Protein AF-A0A820YFB9-F1 (afdb_monomer)

pLDDT: mean 86.35, std 11.54, range [47.72, 98.62]

Secondary structure (DSSP, 8-state):
--GGGT----S---TTSSGGGSTT-EEEEEEEEETTTEEEEEEEEETT-HHHHTTT---EEEEEEEE--PPPSSTT-----HHHHHHHHHT-B-TTSPPP-BSSGGGTT-EETTEE--EEEEEEEETTTTEEEEEEEEEE---GGG--BTTB-HHHHHHHHHT--S------EEEEEEEEEE-S---HHHHHHHHHHHHHHHHHTT----TEEEEEEEEEESS----TT-S--------GGGHHHHHHHH-

Sequence (251 aa):
MRRDLGIPFTDVTDKSNSITDVEGVEVGFSTIIECDSIRTSVTAIFPRGLKNVFRRMPCFANWFSLNGDGAMTGVHYLIVCIEHVFEALNNAKGSDSLIQEGNVGNETGMISFGFKAGTGTSSRKIEGLNYTIAVLVQSNFGCKKQLIIAGIPVGEELLKIEKTNASIPDEDVGSIIVIVATDAPLLPHQLKHLATRVSLGIGKVCSIGANLSGDIFLAFSTANVSNPSSATGAIEFLLNNQMSRLFEATI

Radius of gyration: 18.79 Å; Cα contacts (8 Å, |Δi|>4): 583; chains: 1; bounding box: 55×35×49 Å

Foldseek 3Di:
DCCVVVFDDPADFPDQQFLLSADQKWKFWQWDDDDPPDTAIDIDIDLRALVCVVVVWDWQKEKDWPAAQADDPQPVPPPDDVVRVVRRNVRIDHPVDHDDAFSTHGQVPADEQNHRHAWDKGKGQQPPPRKMKIKIKGDRWYHLQLFDGSNRRVSVVVCVVVVDPDPRPPDTHGEMEMEIEMQAQAHNVLNHVLNVLLVVVVVNRPDPCDNNYGYMYMYTHPNDTDNPPDPDDDGDHDDPVCSVSVSVRSD

Nearest PDB structures (foldseek):
  2drh-assembly1_D  TM=8.600E-01  e=5.224E-22  Pyrococcus horikoshii OT3
  2drh-assembly1_C  TM=8.611E-01  e=1.172E-21  Pyrococcus horikoshii OT3
  3nfb-assembly1_B  TM=8.606E-01  e=5.548E-21  Sphingosinicella xenopeptidilytica
  3n5i-assembly1_D  TM=8.383E-01  e=1.812E-21  Sphingosinicella xenopeptidilytica
  3n2w-assembly1_D  TM=8.062E-01  e=2.048E-20  Sphingosinicella xenopeptidilytica

Mean predicted aligned error: 6.35 Å

Solvent-accessible surface area (backbone atoms only — not comparable to full-atom values): 13367 Å² total; per-residue (Å²): 100,70,58,92,78,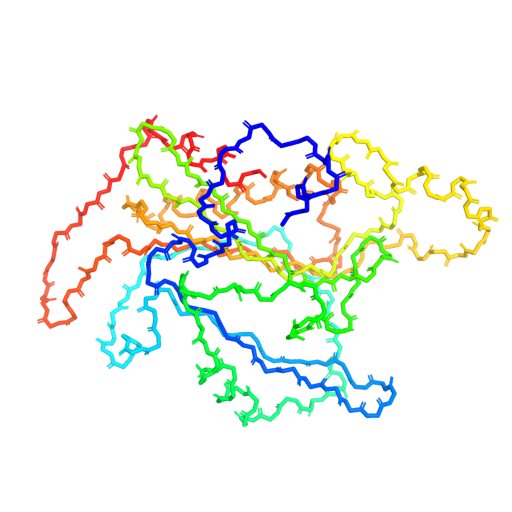68,54,87,70,98,69,55,54,44,94,74,34,23,39,28,59,23,76,52,17,20,46,12,48,19,65,45,77,44,89,95,82,46,42,36,50,32,73,35,77,27,70,61,24,74,84,37,58,86,66,61,56,64,60,43,51,27,59,34,70,83,27,82,56,37,52,74,85,62,81,91,59,90,76,86,51,70,65,39,50,53,43,4,60,72,54,42,44,32,65,93,49,87,79,82,60,33,69,47,19,60,12,56,66,27,41,28,31,80,36,89,23,16,33,42,34,32,29,23,46,40,84,96,71,83,32,36,37,16,29,38,31,45,38,22,32,43,26,35,65,45,28,29,55,92,81,38,56,51,21,48,58,50,51,67,72,65,70,61,86,64,85,66,71,86,65,40,49,18,26,35,43,37,42,38,39,21,46,46,31,53,50,44,73,58,24,30,54,49,19,53,33,42,58,57,28,44,41,60,36,46,46,82,69,38,78,35,16,23,31,41,22,35,14,37,21,54,46,55,75,62,64,83,90,50,97,71,82,90,80,67,64,68,59,76,91,58,45,63,61,57,42,58,57,57,70

Structure (mmCIF, N/CA/C/O backbone):
data_AF-A0A820YFB9-F1
#
_entry.id   AF-A0A820YFB9-F1
#
loop_
_atom_site.group_PDB
_atom_site.id
_atom_site.type_symbol
_atom_site.label_atom_id
_atom_site.label_alt_id
_atom_site.label_comp_id
_atom_site.label_asym_id
_atom_site.label_entity_id
_atom_site.label_seq_id
_atom_site.pdbx_PDB_ins_code
_atom_site.Cartn_x
_atom_site.Cartn_y
_atom_site.Cartn_z
_atom_site.occupancy
_atom_site.B_iso_or_equiv
_atom_site.auth_seq_id
_atom_site.auth_comp_id
_atom_site.auth_asym_id
_atom_site.auth_atom_id
_atom_site.pdbx_PDB_model_num
ATOM 1 N N . MET A 1 1 ? -8.666 -3.751 0.098 1.00 62.62 1 MET A N 1
ATOM 2 C CA . MET A 1 1 ? -9.967 -2.992 0.133 1.00 62.62 1 MET A CA 1
ATOM 3 C C . MET A 1 1 ? -11.148 -3.935 -0.143 1.00 62.62 1 MET A C 1
ATOM 5 O O . MET A 1 1 ? -11.098 -4.657 -1.130 1.00 62.62 1 MET A O 1
ATOM 9 N N . ARG A 1 2 ? -12.226 -3.916 0.664 1.00 74.81 2 ARG A N 1
ATOM 10 C CA . ARG A 1 2 ? -13.356 -4.878 0.589 1.00 74.81 2 ARG A CA 1
ATOM 11 C C . ARG A 1 2 ? -14.503 -4.430 -0.334 1.00 74.81 2 ARG A C 1
ATOM 13 O O . ARG A 1 2 ? -15.516 -3.903 0.121 1.00 74.81 2 ARG A O 1
ATOM 20 N N . ARG A 1 3 ? -14.336 -4.627 -1.647 1.00 80.38 3 ARG A N 1
ATOM 21 C CA . ARG A 1 3 ? -15.383 -4.366 -2.665 1.00 80.38 3 ARG A CA 1
ATOM 22 C C . ARG A 1 3 ? -16.529 -5.383 -2.625 1.00 80.38 3 ARG A C 1
ATOM 24 O O . ARG A 1 3 ? -17.652 -5.062 -2.994 1.00 80.38 3 ARG A O 1
ATOM 31 N N . ASP A 1 4 ? -16.250 -6.585 -2.132 1.00 83.69 4 ASP A N 1
ATOM 32 C CA . ASP A 1 4 ? -17.205 -7.679 -1.920 1.00 83.69 4 ASP A CA 1
ATOM 33 C C . ASP A 1 4 ? -18.349 -7.315 -0.960 1.00 83.69 4 ASP A C 1
ATOM 35 O O . ASP A 1 4 ? -19.422 -7.906 -1.030 1.00 83.69 4 ASP A O 1
ATOM 39 N N . LEU A 1 5 ? -18.145 -6.311 -0.104 1.00 85.06 5 LEU A N 1
ATOM 40 C CA . LEU A 1 5 ? -19.149 -5.805 0.836 1.00 85.06 5 LEU A CA 1
ATOM 41 C C . LEU A 1 5 ? -20.036 -4.689 0.250 1.00 85.06 5 LEU A C 1
ATOM 43 O O . LEU A 1 5 ? -20.822 -4.091 0.979 1.00 85.06 5 LEU A O 1
ATOM 47 N N . GLY A 1 6 ? -19.908 -4.378 -1.045 1.00 84.06 6 GLY A N 1
ATOM 48 C CA . GLY A 1 6 ? -20.721 -3.356 -1.716 1.00 84.06 6 GLY A CA 1
ATOM 49 C C . GLY A 1 6 ? -20.311 -1.909 -1.418 1.00 84.06 6 GLY A C 1
ATOM 50 O O . GLY A 1 6 ? -21.069 -0.989 -1.718 1.00 84.06 6 GLY A O 1
ATOM 51 N N . ILE A 1 7 ? -19.123 -1.688 -0.843 1.00 85.25 7 ILE A N 1
ATOM 52 C CA . ILE A 1 7 ? -18.583 -0.339 -0.617 1.00 85.25 7 ILE A CA 1
ATOM 53 C C . ILE A 1 7 ? -18.299 0.316 -1.983 1.00 85.25 7 ILE A C 1
ATOM 55 O O . ILE A 1 7 ? -17.600 -0.288 -2.806 1.00 85.25 7 ILE A O 1
ATOM 59 N N . PRO A 1 8 ? -18.816 1.530 -2.252 1.00 83.44 8 PRO A N 1
ATOM 60 C CA . PRO A 1 8 ? -18.720 2.148 -3.568 1.00 83.44 8 PRO A CA 1
ATOM 61 C C . PRO A 1 8 ? -17.305 2.673 -3.833 1.00 83.44 8 PRO A C 1
ATOM 63 O O . PRO A 1 8 ? -16.848 3.631 -3.215 1.00 83.44 8 PRO A O 1
ATOM 66 N N . PHE A 1 9 ? -16.637 2.058 -4.804 1.00 82.69 9 PHE A N 1
ATOM 67 C CA . PHE A 1 9 ? -15.341 2.476 -5.329 1.00 82.69 9 PHE A CA 1
ATOM 68 C C . PHE A 1 9 ? -15.460 2.602 -6.854 1.00 82.69 9 PHE A C 1
ATOM 70 O O . PHE A 1 9 ? -15.783 1.624 -7.529 1.00 82.69 9 PHE A O 1
ATOM 77 N N . THR A 1 10 ? -15.242 3.800 -7.397 1.00 70.12 10 THR A N 1
ATOM 78 C CA . THR A 1 10 ? -15.514 4.148 -8.810 1.00 70.12 10 THR A CA 1
ATOM 79 C C . THR A 1 10 ? -14.350 3.882 -9.763 1.00 70.12 10 THR A C 1
ATOM 81 O O . THR A 1 10 ? -14.432 4.154 -10.953 1.00 70.12 10 THR A O 1
ATOM 84 N N . ASP A 1 11 ? -13.255 3.374 -9.230 1.00 81.75 11 ASP A N 1
ATOM 85 C CA . ASP A 1 11 ? -11.959 3.220 -9.864 1.00 81.75 11 ASP A CA 1
ATOM 86 C C . ASP A 1 11 ? -11.672 1.760 -10.254 1.00 81.75 11 ASP A C 1
ATOM 88 O O . ASP A 1 11 ? -12.176 0.808 -9.643 1.00 81.75 11 ASP A O 1
ATOM 92 N N . VAL A 1 12 ? -10.843 1.582 -11.284 1.00 86.25 12 VAL A N 1
ATOM 93 C CA . VAL A 1 12 ? -10.511 0.268 -11.852 1.00 86.25 12 VAL A CA 1
ATOM 94 C C . VAL A 1 12 ? -9.298 -0.319 -11.134 1.00 86.25 12 VAL A C 1
ATOM 96 O O . VAL A 1 12 ? -8.226 0.289 -11.101 1.00 86.25 12 VAL A O 1
ATOM 99 N N . THR A 1 13 ? -9.463 -1.504 -10.546 1.00 90.25 13 THR A N 1
ATOM 100 C CA . THR A 1 13 ? -8.352 -2.266 -9.958 1.00 90.25 13 THR A CA 1
ATOM 101 C C . THR A 1 13 ? -7.630 -3.062 -11.031 1.00 90.25 13 THR A C 1
ATOM 103 O O . THR A 1 13 ? -8.196 -3.353 -12.086 1.00 90.25 13 THR A O 1
ATOM 106 N N . ASP A 1 14 ? -6.399 -3.466 -10.741 1.00 84.44 14 ASP A N 1
ATOM 107 C CA . ASP A 1 14 ? -5.768 -4.529 -11.515 1.00 84.44 14 ASP A CA 1
ATOM 108 C C . ASP A 1 14 ? -6.213 -5.916 -10.991 1.00 84.44 14 ASP A C 1
ATOM 110 O O . ASP A 1 14 ? -7.118 -6.017 -10.150 1.00 84.44 14 ASP A O 1
ATOM 114 N N . LYS A 1 15 ? -5.633 -6.990 -11.534 1.00 87.75 15 LYS A N 1
ATOM 115 C CA . LYS A 1 15 ? -6.099 -8.379 -11.413 1.00 87.75 15 LYS A CA 1
ATOM 116 C C . LYS A 1 15 ? -6.324 -8.850 -9.974 1.00 87.75 15 LYS A C 1
ATOM 118 O O . LYS A 1 15 ? -7.335 -9.503 -9.716 1.00 87.75 15 LYS A O 1
ATOM 123 N N . SER A 1 16 ? -5.384 -8.589 -9.068 1.00 90.31 16 SER A N 1
ATOM 124 C CA . SER A 1 16 ? -5.444 -9.073 -7.683 1.00 90.31 16 SER A CA 1
ATOM 125 C C . SER A 1 16 ? -5.891 -8.009 -6.682 1.00 90.31 16 SER A C 1
ATOM 127 O O . SER A 1 16 ? -6.121 -8.336 -5.518 1.00 90.31 16 SER A O 1
ATOM 129 N N . ASN A 1 17 ? -6.055 -6.758 -7.130 1.00 94.25 17 ASN A N 1
ATOM 130 C CA . ASN A 1 17 ? -6.271 -5.595 -6.274 1.00 94.25 17 ASN A CA 1
ATOM 131 C C . ASN A 1 17 ? -5.248 -5.550 -5.121 1.00 94.25 17 ASN A C 1
ATOM 133 O O . ASN A 1 17 ? -5.615 -5.388 -3.957 1.00 94.25 17 ASN A O 1
ATOM 137 N N . SER A 1 18 ? -3.968 -5.739 -5.444 1.00 95.38 18 SER A N 1
ATOM 138 C CA . SER A 1 18 ? -2.880 -5.882 -4.474 1.00 95.38 18 SER A CA 1
ATOM 139 C C . SER A 1 18 ? -1.595 -5.198 -4.931 1.00 95.38 18 SER A C 1
ATOM 141 O O . SER A 1 18 ? -1.397 -4.943 -6.114 1.00 95.38 18 SER A O 1
ATOM 143 N N . ILE A 1 19 ? -0.679 -4.930 -3.995 1.00 96.81 19 ILE A N 1
ATOM 144 C CA . ILE A 1 19 ? 0.644 -4.361 -4.276 1.00 96.81 19 ILE A CA 1
ATOM 145 C C . ILE A 1 19 ? 1.442 -5.190 -5.291 1.00 96.81 19 ILE A C 1
ATOM 147 O O . ILE A 1 19 ? 2.232 -4.636 -6.051 1.00 96.81 19 ILE A O 1
ATOM 151 N N . THR A 1 20 ? 1.197 -6.500 -5.345 1.00 96.81 20 THR A N 1
ATOM 152 C CA . THR A 1 20 ? 1.826 -7.418 -6.300 1.00 96.81 20 THR A CA 1
ATOM 153 C C . THR A 1 20 ? 1.286 -7.299 -7.723 1.00 96.81 20 THR A C 1
ATOM 155 O O . THR A 1 20 ? 1.856 -7.913 -8.618 1.00 96.81 20 THR A O 1
ATOM 158 N N . ASP A 1 21 ? 0.249 -6.492 -7.973 1.00 96.31 21 ASP A N 1
ATOM 159 C CA . ASP A 1 21 ? -0.163 -6.152 -9.340 1.00 96.31 21 ASP A CA 1
ATOM 160 C C . ASP A 1 21 ? 0.889 -5.303 -10.072 1.00 96.31 21 ASP A C 1
ATOM 162 O O . ASP A 1 21 ? 0.897 -5.256 -11.299 1.00 96.31 21 ASP A O 1
ATOM 166 N N . VAL A 1 22 ? 1.807 -4.660 -9.343 1.00 96.69 22 VAL A N 1
ATOM 167 C CA . VAL A 1 22 ? 3.003 -4.064 -9.945 1.00 96.69 22 VAL A CA 1
ATOM 168 C C . VAL A 1 22 ? 3.995 -5.181 -10.253 1.00 96.69 22 VAL A C 1
ATOM 170 O O . VAL A 1 22 ? 4.505 -5.845 -9.347 1.00 96.69 22 VAL A O 1
ATOM 173 N N . GLU A 1 23 ? 4.279 -5.380 -11.540 1.00 92.94 23 GLU A N 1
ATOM 174 C CA . GLU A 1 23 ? 5.099 -6.495 -12.006 1.00 92.94 23 GLU A CA 1
ATOM 175 C C . GLU A 1 23 ? 6.467 -6.550 -11.303 1.00 92.94 23 GLU A C 1
ATOM 177 O O . GLU A 1 23 ? 7.185 -5.553 -11.169 1.00 92.94 23 GLU A O 1
ATOM 182 N N . GLY A 1 24 ? 6.826 -7.754 -10.854 1.00 92.00 24 GLY A N 1
ATOM 183 C CA . GLY A 1 24 ? 8.084 -8.032 -10.168 1.00 92.00 24 GLY A CA 1
ATOM 184 C C . GLY A 1 24 ? 8.086 -7.713 -8.673 1.00 92.00 24 GLY A C 1
ATOM 185 O O . GLY A 1 24 ? 9.057 -8.073 -8.011 1.00 92.00 24 GLY A O 1
ATOM 186 N N . VAL A 1 25 ? 7.044 -7.089 -8.116 1.00 96.62 25 VAL A N 1
ATOM 187 C CA . VAL A 1 25 ? 6.935 -6.904 -6.663 1.00 96.62 25 VAL A CA 1
ATOM 188 C C . VAL A 1 25 ? 6.563 -8.227 -5.993 1.00 96.62 25 VAL A C 1
ATOM 190 O O . VAL A 1 25 ? 5.618 -8.896 -6.406 1.00 96.62 25 VAL A O 1
ATOM 193 N N . GLU A 1 26 ? 7.285 -8.589 -4.932 1.00 96.56 26 GLU A N 1
ATOM 194 C CA . GLU A 1 26 ? 6.975 -9.746 -4.083 1.00 96.56 26 GLU A CA 1
ATOM 195 C C . GLU A 1 26 ? 6.811 -9.313 -2.620 1.00 96.56 26 GLU A C 1
ATOM 197 O O . GLU A 1 26 ? 7.541 -8.441 -2.141 1.00 96.56 26 GLU A O 1
ATOM 202 N N . VAL A 1 27 ? 5.877 -9.939 -1.898 1.00 95.25 27 VAL A N 1
ATOM 203 C CA . VAL A 1 27 ? 5.640 -9.702 -0.464 1.00 95.25 27 VAL A CA 1
ATOM 204 C C . VAL A 1 27 ? 5.610 -11.026 0.283 1.00 95.25 27 VAL A C 1
ATOM 206 O O . VAL A 1 27 ? 4.963 -11.975 -0.161 1.00 95.25 27 VAL A O 1
ATOM 209 N N . GLY A 1 28 ? 6.306 -11.092 1.415 1.00 92.69 28 GLY A N 1
ATOM 210 C CA . GLY A 1 28 ? 6.358 -12.261 2.288 1.00 92.69 28 GLY A CA 1
ATOM 211 C C . GLY A 1 28 ? 6.123 -11.910 3.749 1.00 92.69 28 GLY A C 1
ATOM 212 O O . GLY A 1 28 ? 6.376 -10.787 4.184 1.00 92.69 28 GLY A O 1
ATOM 213 N N . PHE A 1 29 ? 5.634 -12.890 4.504 1.00 90.62 29 PHE A N 1
ATOM 214 C CA . PHE A 1 29 ? 5.259 -12.733 5.906 1.00 90.62 29 PHE A CA 1
ATOM 215 C C . PHE A 1 29 ? 5.834 -13.873 6.749 1.00 90.62 29 PHE A C 1
ATOM 217 O O . PHE A 1 29 ? 5.926 -15.013 6.287 1.00 90.62 29 PHE A O 1
ATOM 224 N N . SER A 1 30 ? 6.151 -13.559 8.001 1.00 88.81 30 SER A N 1
ATOM 225 C CA . SER A 1 30 ? 6.432 -14.512 9.076 1.00 88.81 30 SER A CA 1
ATOM 226 C C . SER A 1 30 ? 5.597 -14.113 10.279 1.00 88.81 30 SER A C 1
ATOM 228 O O . SER A 1 30 ? 5.877 -13.083 10.888 1.00 88.81 30 SER A O 1
ATOM 230 N N . THR A 1 31 ? 4.580 -14.904 10.622 1.00 85.81 31 THR A N 1
ATOM 231 C CA . THR A 1 31 ? 3.621 -14.571 11.691 1.00 85.81 31 THR A CA 1
ATOM 232 C C . THR A 1 31 ? 3.947 -15.335 12.967 1.00 85.81 31 THR A C 1
ATOM 234 O O . THR A 1 31 ? 4.028 -16.558 12.944 1.00 85.81 31 THR A O 1
ATOM 237 N N . ILE A 1 32 ? 4.093 -14.621 14.083 1.00 83.25 32 ILE A N 1
ATOM 238 C CA . ILE A 1 32 ? 4.478 -15.180 15.381 1.00 83.25 32 ILE A CA 1
ATOM 239 C C . ILE A 1 32 ? 3.275 -15.084 16.319 1.00 83.25 32 ILE A C 1
ATOM 241 O O . ILE A 1 32 ? 2.878 -13.998 16.759 1.00 83.25 32 ILE A O 1
ATOM 245 N N . ILE A 1 33 ? 2.687 -16.243 16.610 1.00 83.12 33 ILE A N 1
ATOM 246 C CA . ILE A 1 33 ? 1.549 -16.402 17.516 1.00 83.12 33 ILE A CA 1
ATOM 247 C C . ILE A 1 33 ? 1.954 -17.417 18.578 1.00 83.12 33 ILE A C 1
ATOM 249 O O . ILE A 1 33 ? 1.946 -18.619 18.327 1.00 83.12 33 ILE A O 1
ATOM 253 N N . GLU A 1 34 ? 2.286 -16.931 19.771 1.00 80.62 34 GLU A N 1
ATOM 254 C CA . GLU A 1 34 ? 2.657 -17.780 20.904 1.00 80.62 34 GLU A CA 1
ATOM 255 C C . GLU A 1 34 ? 1.786 -17.473 22.121 1.00 80.62 34 GLU A C 1
ATOM 257 O O . GLU A 1 34 ? 1.448 -16.316 22.399 1.00 80.62 34 GLU A O 1
ATOM 262 N N . CYS A 1 35 ? 1.411 -18.524 22.852 1.00 81.19 35 CYS A N 1
ATOM 263 C CA . CYS A 1 35 ? 0.567 -18.428 24.045 1.00 81.19 35 CYS A CA 1
ATOM 264 C C . CYS A 1 35 ? -0.685 -17.555 23.796 1.00 81.19 35 CYS A C 1
ATOM 266 O O . CYS A 1 35 ? -1.188 -17.457 22.671 1.00 81.19 35 CYS A O 1
ATOM 268 N N . ASP A 1 36 ? -1.180 -16.882 24.831 1.00 76.94 36 ASP A N 1
ATOM 269 C CA . ASP A 1 36 ? -2.359 -16.018 24.725 1.00 76.94 36 ASP A CA 1
ATOM 270 C C . ASP A 1 36 ? -2.020 -14.558 24.384 1.00 76.94 36 ASP A C 1
ATOM 272 O O . ASP A 1 36 ? -2.894 -13.816 23.941 1.00 76.94 36 ASP A O 1
ATOM 276 N N . SER A 1 37 ? -0.761 -14.137 24.551 1.00 73.12 37 SER A N 1
ATOM 277 C CA . SER A 1 37 ? -0.373 -12.717 24.544 1.00 73.12 37 SER A CA 1
ATOM 278 C C . SER A 1 37 ? 0.625 -12.307 23.459 1.00 73.12 37 SER A C 1
ATOM 280 O O . SER A 1 37 ? 0.737 -11.114 23.178 1.00 73.12 37 SER A O 1
ATOM 282 N N . ILE A 1 38 ? 1.345 -13.241 22.828 1.00 75.81 38 ILE A N 1
ATOM 283 C CA . ILE A 1 38 ? 2.371 -12.901 21.831 1.00 75.81 38 ILE A CA 1
ATOM 284 C C . ILE A 1 38 ? 1.760 -12.952 20.439 1.00 75.81 38 ILE A C 1
ATOM 286 O O . ILE A 1 38 ? 1.330 -14.007 19.972 1.00 75.81 38 ILE A O 1
ATOM 290 N N . ARG A 1 39 ? 1.707 -11.795 19.782 1.00 78.31 39 ARG A N 1
ATOM 291 C CA . ARG A 1 39 ? 1.058 -11.590 18.483 1.00 78.31 39 ARG A CA 1
ATOM 292 C C . ARG A 1 39 ? 1.876 -10.570 17.671 1.00 78.31 39 ARG A C 1
ATOM 294 O O . ARG A 1 39 ? 1.555 -9.386 17.692 1.00 78.31 39 ARG A O 1
ATOM 301 N N . THR A 1 40 ? 2.955 -11.004 17.011 1.00 79.75 40 THR A N 1
ATOM 302 C CA . THR A 1 40 ? 3.920 -10.133 16.289 1.00 79.75 40 THR A CA 1
ATOM 303 C C . THR A 1 40 ?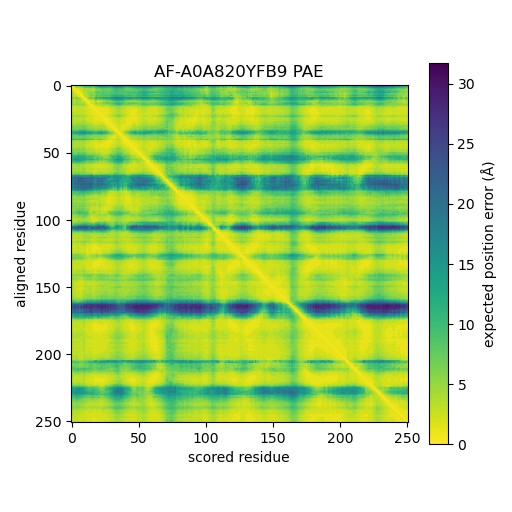 4.452 -10.793 15.008 1.00 79.75 40 THR A C 1
ATOM 305 O O . THR A 1 40 ? 3.974 -11.867 14.645 1.00 79.75 40 THR A O 1
ATOM 308 N N . SER A 1 41 ? 5.369 -10.156 14.260 1.00 78.88 41 SER 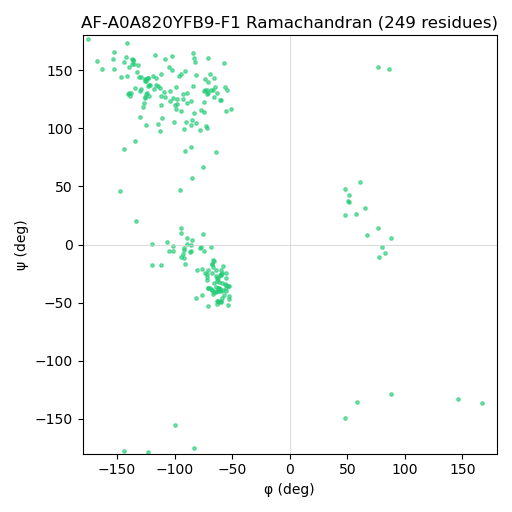A N 1
ATOM 309 C CA . SER A 1 41 ? 5.834 -10.676 12.963 1.00 78.88 41 SER A CA 1
ATOM 310 C C . SER A 1 41 ? 6.963 -9.897 12.277 1.00 78.88 41 SER A C 1
ATOM 312 O O . SER A 1 41 ? 7.266 -8.765 12.646 1.00 78.88 41 SER A O 1
ATOM 314 N N . VAL A 1 42 ? 7.411 -10.440 11.134 1.00 86.38 42 VAL A N 1
ATOM 315 C CA . VAL A 1 42 ? 8.085 -9.698 10.059 1.00 86.38 42 VAL A CA 1
ATOM 316 C C . VAL A 1 42 ? 7.283 -9.695 8.737 1.00 86.38 42 VAL A C 1
ATOM 318 O O . VAL A 1 42 ? 6.816 -10.742 8.289 1.00 86.38 42 VAL A O 1
ATOM 321 N N . THR A 1 43 ? 7.208 -8.534 8.069 1.00 90.25 43 THR A N 1
ATOM 322 C CA . THR A 1 43 ? 6.766 -8.392 6.664 1.00 90.25 43 THR A CA 1
ATOM 323 C C . THR A 1 43 ? 7.956 -7.974 5.797 1.00 90.25 43 THR A C 1
ATOM 325 O O . THR A 1 43 ? 8.632 -6.992 6.104 1.00 90.25 43 THR A O 1
ATOM 328 N N . ALA A 1 44 ? 8.209 -8.695 4.705 1.00 92.38 44 ALA A N 1
ATOM 329 C CA . ALA A 1 44 ? 9.263 -8.403 3.736 1.00 92.38 44 ALA A CA 1
ATOM 330 C C . ALA A 1 44 ? 8.657 -7.988 2.390 1.00 92.38 44 ALA A C 1
ATOM 332 O O . ALA A 1 44 ? 7.741 -8.638 1.894 1.00 92.38 44 ALA A O 1
ATOM 333 N N . ILE A 1 45 ? 9.186 -6.921 1.784 1.00 94.00 45 ILE A N 1
ATOM 334 C CA . ILE A 1 45 ? 8.749 -6.413 0.476 1.00 94.00 45 ILE A CA 1
ATOM 335 C C . ILE A 1 45 ? 9.965 -6.325 -0.438 1.00 94.00 45 ILE A C 1
ATOM 337 O O . ILE A 1 45 ? 10.958 -5.677 -0.102 1.00 94.00 45 ILE A O 1
ATOM 341 N N . PHE A 1 46 ? 9.870 -6.938 -1.614 1.00 94.81 46 PHE A N 1
ATOM 342 C CA . PHE A 1 46 ? 10.907 -6.916 -2.635 1.00 94.81 46 PHE A CA 1
ATOM 343 C C . PHE A 1 46 ? 10.406 -6.165 -3.868 1.00 94.81 46 PHE A C 1
ATOM 345 O O . PHE A 1 46 ? 9.669 -6.745 -4.664 1.00 94.81 46 PHE A O 1
ATOM 352 N N . PRO A 1 47 ? 10.847 -4.912 -4.094 1.00 93.81 47 PRO A N 1
ATOM 353 C CA . PRO A 1 47 ? 10.424 -4.104 -5.242 1.00 93.81 47 PRO A CA 1
ATOM 354 C C . PRO A 1 47 ? 10.639 -4.755 -6.613 1.00 93.81 47 PRO A C 1
ATOM 356 O O . PRO A 1 47 ? 9.999 -4.378 -7.584 1.00 93.81 47 PRO A O 1
ATOM 359 N N . ARG A 1 48 ? 11.593 -5.688 -6.711 1.00 92.12 48 ARG A N 1
ATOM 360 C CA . ARG A 1 48 ? 11.963 -6.389 -7.950 1.00 92.12 48 ARG A CA 1
ATOM 361 C C . ARG A 1 48 ? 12.089 -7.902 -7.742 1.00 92.12 48 ARG A C 1
ATOM 363 O O . ARG A 1 48 ? 12.798 -8.561 -8.501 1.00 92.12 48 ARG A O 1
ATOM 370 N N . GLY A 1 49 ? 11.488 -8.427 -6.679 1.00 91.50 49 GLY A N 1
ATOM 371 C CA . GLY A 1 49 ? 11.563 -9.831 -6.297 1.00 91.50 49 GLY A CA 1
ATOM 372 C C . GLY A 1 49 ? 12.884 -10.218 -5.631 1.00 91.50 49 GLY A C 1
ATOM 373 O O . GLY A 1 49 ? 13.945 -9.624 -5.871 1.00 91.50 49 GLY A O 1
ATOM 374 N N . LEU A 1 50 ? 12.831 -11.242 -4.781 1.00 89.12 50 LEU A N 1
ATOM 375 C CA . LEU A 1 50 ? 13.944 -11.684 -3.938 1.00 89.12 50 LEU A CA 1
ATOM 376 C C . LEU A 1 50 ? 15.188 -12.047 -4.765 1.00 89.12 50 LEU A C 1
ATOM 378 O O . LEU A 1 50 ? 16.315 -11.701 -4.404 1.00 89.12 50 LEU A O 1
ATOM 382 N N . LYS A 1 51 ? 15.000 -12.688 -5.926 1.00 85.75 51 LYS A N 1
ATOM 383 C CA . LYS A 1 51 ? 16.102 -13.132 -6.803 1.00 85.75 51 LYS A CA 1
ATOM 384 C C . LYS A 1 51 ? 16.984 -11.981 -7.302 1.00 85.75 51 LYS A C 1
ATOM 386 O O . LYS A 1 51 ? 18.159 -12.201 -7.600 1.00 85.75 51 LYS A O 1
ATOM 391 N N . ASN A 1 52 ? 16.443 -10.765 -7.395 1.00 84.56 52 ASN A N 1
ATOM 392 C CA . ASN A 1 52 ? 17.167 -9.600 -7.905 1.00 84.56 52 ASN A CA 1
ATOM 393 C C . ASN A 1 52 ? 17.858 -8.779 -6.802 1.00 84.56 52 ASN A C 1
ATOM 395 O O . ASN A 1 52 ? 18.696 -7.934 -7.119 1.00 84.56 52 ASN A O 1
ATOM 399 N N . VAL A 1 53 ? 17.609 -9.075 -5.520 1.00 78.19 53 VAL A N 1
ATOM 400 C CA . VAL A 1 53 ? 18.317 -8.445 -4.389 1.00 78.19 53 VAL A CA 1
ATOM 401 C C . VAL A 1 53 ? 19.820 -8.706 -4.483 1.00 78.19 53 VAL A C 1
ATOM 403 O O . VAL A 1 53 ? 20.628 -7.779 -4.450 1.00 78.19 53 VAL A O 1
ATOM 406 N N . PHE A 1 54 ? 20.208 -9.963 -4.710 1.00 75.19 54 PHE A N 1
ATOM 407 C CA . PHE A 1 54 ? 21.615 -10.360 -4.838 1.00 75.19 54 PHE A CA 1
ATOM 408 C C . PHE A 1 54 ? 22.296 -9.796 -6.091 1.00 75.19 54 PHE A C 1
ATOM 410 O O . PHE A 1 54 ? 23.522 -9.734 -6.156 1.00 75.19 54 PHE A O 1
ATOM 417 N N . ARG A 1 55 ? 21.509 -9.333 -7.070 1.00 76.44 55 ARG A N 1
ATOM 418 C CA . ARG A 1 55 ? 21.999 -8.672 -8.287 1.00 76.44 55 ARG A CA 1
ATOM 419 C C . ARG A 1 55 ? 22.219 -7.169 -8.105 1.00 76.44 55 ARG A C 1
ATOM 421 O O . ARG A 1 55 ? 22.651 -6.518 -9.050 1.00 76.44 55 ARG A O 1
ATOM 428 N N . ARG A 1 56 ? 21.949 -6.621 -6.908 1.00 76.31 56 ARG A N 1
ATOM 429 C CA . ARG A 1 56 ? 22.096 -5.193 -6.568 1.00 76.31 56 ARG A CA 1
ATOM 430 C C . ARG A 1 56 ? 21.394 -4.280 -7.575 1.00 76.31 56 ARG A C 1
ATOM 432 O O . ARG A 1 56 ? 21.953 -3.268 -7.980 1.00 76.31 56 ARG A O 1
ATOM 439 N N . MET A 1 57 ? 20.187 -4.657 -7.996 1.00 79.94 57 MET A N 1
ATOM 440 C CA . MET A 1 57 ? 19.381 -3.874 -8.934 1.00 79.94 57 MET A CA 1
ATOM 441 C C . MET A 1 57 ? 18.570 -2.831 -8.153 1.00 79.94 57 MET A C 1
ATOM 443 O O . MET A 1 57 ? 17.580 -3.205 -7.520 1.00 79.94 57 MET A O 1
ATOM 447 N N . PRO A 1 58 ? 18.966 -1.544 -8.143 1.00 83.56 58 PRO A N 1
ATOM 448 C CA . PRO A 1 58 ? 18.261 -0.542 -7.359 1.00 83.56 58 PRO A CA 1
ATOM 449 C C . PRO A 1 58 ? 16.882 -0.227 -7.958 1.00 83.56 58 PRO A C 1
ATOM 451 O O . PRO A 1 58 ? 16.602 -0.460 -9.138 1.00 83.56 58 PRO A O 1
ATOM 454 N N . CYS A 1 59 ? 16.017 0.350 -7.132 1.00 90.38 59 CYS A N 1
ATOM 455 C CA . CYS A 1 59 ? 14.799 1.029 -7.557 1.00 90.38 59 CYS A CA 1
ATOM 456 C C . CYS A 1 59 ? 14.874 2.491 -7.120 1.00 90.38 59 CYS A C 1
ATOM 458 O O . CYS A 1 59 ? 15.405 2.798 -6.049 1.00 90.38 59 CYS A O 1
ATOM 460 N N . PHE A 1 60 ? 14.331 3.401 -7.928 1.00 95.12 60 PHE A N 1
ATOM 461 C CA . PHE A 1 60 ? 14.094 4.749 -7.430 1.00 95.12 60 PHE A CA 1
ATOM 462 C C . PHE A 1 60 ? 12.999 4.692 -6.376 1.00 95.12 60 PHE A C 1
ATOM 464 O O . PHE A 1 60 ? 11.968 4.050 -6.571 1.00 95.12 60 PHE A O 1
ATOM 471 N N . ALA A 1 61 ? 13.255 5.356 -5.256 1.00 96.25 61 ALA A N 1
ATOM 472 C CA . ALA A 1 61 ? 12.354 5.431 -4.126 1.00 96.25 61 ALA A CA 1
ATOM 473 C C . ALA A 1 61 ? 12.439 6.817 -3.484 1.00 96.25 61 ALA A C 1
ATOM 475 O O . ALA A 1 61 ? 13.442 7.524 -3.621 1.00 96.25 61 ALA A O 1
ATOM 476 N N . ASN A 1 62 ? 11.385 7.205 -2.780 1.00 97.50 62 ASN A N 1
ATOM 477 C CA . ASN A 1 62 ? 11.391 8.347 -1.877 1.00 97.50 62 ASN A CA 1
ATOM 478 C C . ASN A 1 62 ? 10.348 8.143 -0.774 1.00 97.50 62 ASN A C 1
ATOM 480 O O . ASN A 1 62 ? 9.493 7.269 -0.882 1.00 97.50 62 ASN A O 1
ATOM 484 N N . TRP A 1 63 ? 10.411 8.938 0.285 1.00 96.00 63 TRP A N 1
ATOM 485 C CA . TRP A 1 63 ? 9.579 8.758 1.471 1.00 96.00 63 TRP A CA 1
ATOM 486 C C . TRP A 1 63 ? 9.019 10.084 1.979 1.00 96.00 63 TRP A C 1
ATOM 488 O O . TRP A 1 63 ? 9.555 11.151 1.683 1.00 96.00 63 TRP A O 1
ATOM 498 N N . PHE A 1 64 ? 7.949 10.041 2.762 1.00 94.19 64 PHE A N 1
ATOM 499 C CA . PHE A 1 64 ? 7.340 11.183 3.437 1.00 94.19 64 PHE A CA 1
ATOM 500 C C . PHE A 1 64 ? 6.934 10.770 4.853 1.00 94.19 64 PHE A C 1
ATOM 502 O O . PHE A 1 64 ? 6.264 9.760 5.018 1.00 94.19 64 PHE A O 1
ATOM 509 N N . SER A 1 65 ? 7.352 11.539 5.858 1.00 92.88 65 SER A N 1
ATOM 510 C CA . SER A 1 65 ? 6.826 11.428 7.220 1.00 92.88 65 SER A CA 1
ATOM 511 C C . SER A 1 65 ? 5.795 12.532 7.403 1.00 92.88 65 SER A C 1
ATOM 513 O O . SER A 1 65 ? 6.110 13.707 7.195 1.00 92.88 65 SER A O 1
ATOM 515 N N . LEU A 1 66 ? 4.561 12.129 7.697 1.00 86.44 66 LEU A N 1
ATOM 516 C CA . LEU A 1 66 ? 3.486 13.039 8.078 1.00 86.44 66 LEU A CA 1
ATOM 517 C C . LEU A 1 66 ? 3.613 13.388 9.564 1.00 86.44 66 LEU A C 1
ATOM 519 O O . LEU A 1 66 ? 3.579 14.565 9.912 1.00 86.44 66 LEU A O 1
ATOM 523 N N . ASN A 1 67 ? 3.833 12.372 10.400 1.00 83.06 67 ASN A N 1
ATOM 524 C CA . ASN A 1 67 ? 4.228 12.513 11.793 1.00 83.06 67 ASN A CA 1
ATOM 525 C C . ASN A 1 67 ? 5.275 11.435 12.139 1.00 83.06 67 ASN A C 1
ATOM 527 O O . ASN A 1 67 ? 5.100 10.262 11.821 1.00 83.06 67 ASN A O 1
ATOM 531 N N . GLY A 1 68 ? 6.402 11.839 12.727 1.00 68.06 68 GLY A N 1
ATOM 532 C CA . GLY A 1 68 ? 7.511 10.947 13.085 1.00 68.06 68 GLY A CA 1
ATOM 533 C C . GLY A 1 68 ? 7.476 10.440 14.527 1.00 68.06 68 GLY A C 1
ATOM 534 O O . GLY A 1 68 ? 8.228 9.522 14.847 1.00 68.06 68 GLY A O 1
ATOM 535 N N . ASP A 1 69 ? 6.604 10.996 15.372 1.00 63.47 69 ASP A N 1
ATOM 536 C CA . ASP A 1 69 ? 6.603 10.794 16.827 1.00 63.47 69 ASP A CA 1
ATOM 537 C C . ASP A 1 69 ? 5.634 9.677 17.260 1.00 63.47 69 ASP A C 1
ATOM 539 O O . ASP A 1 69 ? 4.833 9.812 18.185 1.00 63.47 69 ASP A O 1
ATOM 543 N N . GLY A 1 70 ? 5.695 8.545 16.557 1.00 59.88 70 GLY A N 1
ATOM 544 C CA . GLY A 1 70 ? 4.783 7.424 16.770 1.00 59.88 70 GLY A CA 1
ATOM 545 C C . GLY A 1 70 ? 5.033 6.619 18.037 1.00 59.88 70 GLY A C 1
ATOM 546 O O . GLY A 1 70 ? 6.173 6.313 18.394 1.00 59.88 70 GLY A O 1
ATOM 547 N N . ALA A 1 71 ? 3.950 6.176 18.671 1.00 57.22 71 ALA A N 1
ATOM 548 C CA . ALA A 1 71 ? 4.017 5.152 19.703 1.00 57.22 71 ALA A CA 1
ATOM 549 C C . ALA A 1 71 ? 4.327 3.775 19.082 1.00 57.22 71 ALA A C 1
ATOM 551 O O . ALA A 1 71 ? 3.664 3.323 18.146 1.00 57.22 71 ALA A O 1
ATOM 552 N N . MET A 1 72 ? 5.324 3.076 19.628 1.00 53.06 72 MET A N 1
ATOM 553 C CA . MET A 1 72 ? 5.652 1.702 19.239 1.00 53.06 72 MET A CA 1
ATOM 554 C C . MET A 1 72 ? 4.925 0.702 20.143 1.00 53.06 72 MET A C 1
ATOM 556 O O . MET A 1 72 ? 5.084 0.723 21.363 1.00 53.06 72 MET A O 1
ATOM 560 N N . THR A 1 73 ? 4.172 -0.227 19.559 1.00 54.19 73 THR A N 1
ATOM 561 C CA . THR A 1 73 ? 3.638 -1.386 20.284 1.00 54.19 73 THR A CA 1
ATOM 562 C C . THR A 1 73 ? 4.698 -2.496 20.347 1.00 54.19 73 THR A C 1
ATOM 564 O O . THR A 1 73 ? 5.400 -2.760 19.376 1.00 54.19 73 THR A O 1
ATOM 567 N N . GLY A 1 74 ? 4.861 -3.140 21.511 1.00 51.56 74 GLY A N 1
ATOM 568 C CA . GLY A 1 74 ? 5.734 -4.319 21.668 1.00 51.56 74 GLY A CA 1
ATOM 569 C C . GLY A 1 74 ? 7.213 -4.066 22.011 1.00 51.56 74 GLY A C 1
ATOM 570 O O . GLY 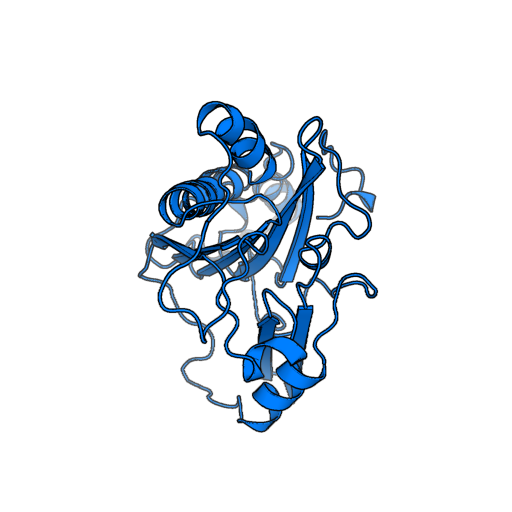A 1 74 ? 7.972 -5.024 22.111 1.00 51.56 74 GLY A O 1
ATOM 571 N N . VAL A 1 75 ? 7.637 -2.822 22.274 1.00 50.84 75 VAL A N 1
ATOM 572 C CA . VAL A 1 75 ? 9.056 -2.469 22.555 1.00 50.84 75 VAL A CA 1
ATOM 573 C C . VAL A 1 75 ? 9.654 -3.197 23.765 1.00 50.84 75 VAL A C 1
ATOM 575 O O . VAL A 1 75 ? 10.866 -3.360 23.866 1.00 50.84 75 VAL A O 1
ATOM 578 N N . HIS A 1 76 ? 8.806 -3.632 24.696 1.00 47.72 76 HIS A N 1
ATOM 579 C CA . HIS A 1 76 ? 9.220 -4.292 25.934 1.00 47.72 76 HIS A CA 1
ATOM 580 C C . HIS A 1 76 ? 9.399 -5.815 25.785 1.00 47.72 76 HIS A C 1
ATOM 582 O O . HIS A 1 76 ? 9.852 -6.457 26.728 1.00 47.72 76 HIS A O 1
ATOM 588 N N . TYR A 1 77 ? 9.043 -6.397 24.630 1.00 55.53 77 TYR A N 1
ATOM 589 C CA . TYR A 1 77 ? 9.081 -7.841 24.364 1.00 55.53 77 TYR A CA 1
ATOM 590 C C . TYR A 1 77 ? 9.714 -8.122 22.988 1.00 55.53 77 TYR A C 1
ATOM 592 O O . TYR A 1 77 ? 9.040 -8.201 21.962 1.00 55.53 77 TYR A O 1
ATOM 600 N N . LEU A 1 78 ? 11.042 -8.275 22.964 1.00 63.09 78 LEU A N 1
ATOM 601 C CA . LEU A 1 78 ? 11.818 -8.572 21.755 1.00 63.09 78 LEU A CA 1
ATOM 602 C C . LEU A 1 78 ? 11.851 -10.084 21.487 1.00 63.09 78 LEU A C 1
ATOM 604 O O . LEU A 1 78 ? 12.796 -10.763 21.876 1.00 63.09 78 LEU A O 1
ATOM 608 N N . ILE A 1 79 ? 10.810 -10.606 20.836 1.00 75.44 79 ILE A N 1
ATOM 609 C CA . ILE A 1 79 ? 10.704 -12.035 20.474 1.00 75.44 79 ILE A CA 1
ATOM 610 C C . ILE A 1 79 ? 10.954 -12.315 18.982 1.00 75.44 79 ILE A C 1
ATOM 612 O O . ILE A 1 79 ? 11.025 -13.462 18.550 1.00 75.44 79 ILE A O 1
ATOM 616 N N . VAL A 1 80 ? 11.115 -11.264 18.172 1.00 80.56 80 VAL A N 1
ATOM 617 C CA . VAL A 1 80 ? 11.468 -11.409 16.756 1.00 80.56 80 VAL A CA 1
ATOM 618 C C . VAL A 1 80 ? 12.932 -11.834 16.640 1.00 80.56 80 VAL A C 1
ATOM 620 O O . VAL A 1 80 ? 13.847 -11.023 16.762 1.00 80.56 80 VAL A O 1
ATOM 623 N N . CYS A 1 81 ? 13.139 -13.121 16.388 1.00 84.38 81 CYS A N 1
ATOM 624 C CA . CYS A 1 81 ? 14.434 -13.694 16.030 1.00 84.38 81 CYS A CA 1
ATOM 625 C C . CYS A 1 81 ? 14.746 -13.580 14.525 1.00 84.38 81 CYS A C 1
ATOM 627 O O . CYS A 1 81 ? 13.864 -13.329 13.698 1.00 84.38 81 CYS A O 1
ATOM 629 N N . ILE A 1 82 ? 16.014 -13.795 14.167 1.00 88.06 82 ILE A N 1
ATOM 630 C CA . ILE A 1 82 ? 16.503 -13.712 12.783 1.00 88.06 82 ILE A CA 1
ATOM 631 C C . ILE A 1 82 ? 15.839 -14.749 11.862 1.00 88.06 82 ILE A C 1
ATOM 633 O O . ILE A 1 82 ? 15.647 -14.495 10.675 1.00 88.06 82 ILE A O 1
ATOM 637 N N . GLU A 1 83 ? 15.429 -15.893 12.404 1.00 90.44 83 GLU A N 1
ATOM 638 C CA . GLU A 1 83 ? 14.733 -16.963 11.688 1.00 90.44 83 GLU A CA 1
ATOM 639 C C . GLU A 1 83 ? 13.415 -16.466 11.090 1.00 90.44 83 GLU A C 1
ATOM 641 O O . GLU A 1 83 ? 13.126 -16.762 9.934 1.00 90.44 83 GLU A O 1
ATOM 646 N N . HIS A 1 84 ? 12.673 -15.631 11.822 1.00 87.62 84 HIS A N 1
ATOM 647 C CA . HIS A 1 84 ? 11.431 -15.025 11.338 1.00 87.62 84 HIS A CA 1
ATOM 648 C C . HIS A 1 84 ? 11.680 -14.052 10.182 1.00 87.62 84 HIS A C 1
ATOM 650 O O . HIS A 1 84 ? 10.876 -13.938 9.258 1.00 87.62 84 HIS A O 1
ATOM 656 N N . VAL A 1 85 ? 12.825 -13.360 10.193 1.00 88.06 85 VAL A N 1
ATOM 657 C CA . VAL A 1 85 ? 13.229 -12.536 9.051 1.00 88.06 85 VAL A CA 1
ATOM 658 C C . VAL A 1 85 ? 13.441 -13.438 7.840 1.00 88.06 85 VAL A C 1
ATOM 660 O O . VAL A 1 85 ? 12.842 -13.193 6.798 1.00 88.06 85 VAL A O 1
ATOM 663 N N . PHE A 1 86 ? 14.221 -14.515 7.970 1.00 90.56 86 PHE A N 1
ATOM 664 C CA . PHE A 1 86 ? 14.441 -15.459 6.870 1.00 90.56 86 PHE A CA 1
ATOM 665 C C . PHE A 1 86 ? 13.154 -16.121 6.375 1.00 90.56 86 PHE A C 1
ATOM 667 O O . PHE A 1 86 ? 12.994 -16.292 5.168 1.00 90.56 86 PHE A O 1
ATOM 674 N N . GLU A 1 87 ? 12.231 -16.461 7.270 1.00 89.88 87 GLU A N 1
ATOM 675 C CA . GLU A 1 87 ? 10.917 -16.984 6.906 1.00 89.88 87 GLU A CA 1
ATOM 676 C C . GLU A 1 87 ? 10.143 -15.982 6.041 1.00 89.88 87 GLU A C 1
ATOM 678 O O . GLU A 1 87 ? 9.692 -16.342 4.953 1.00 89.88 87 GLU A O 1
ATOM 683 N N . ALA A 1 88 ? 10.068 -14.712 6.452 1.00 88.19 88 ALA A N 1
ATOM 684 C CA . ALA A 1 88 ? 9.405 -13.675 5.665 1.00 88.19 88 ALA A CA 1
ATOM 685 C C . ALA A 1 88 ? 10.068 -13.479 4.292 1.00 88.19 88 ALA A C 1
ATOM 687 O O . ALA A 1 88 ? 9.366 -13.310 3.297 1.00 88.19 88 ALA A O 1
ATOM 688 N N . LEU A 1 89 ? 11.404 -13.548 4.213 1.00 90.12 89 LEU A N 1
ATOM 689 C CA . LEU A 1 89 ? 12.122 -13.482 2.936 1.00 90.12 89 LEU A CA 1
ATOM 690 C C . LEU A 1 89 ? 11.756 -14.677 2.034 1.00 90.12 89 LEU A C 1
ATOM 692 O O . LEU A 1 89 ? 11.427 -14.483 0.867 1.00 90.12 89 LEU A O 1
ATOM 696 N N . ASN A 1 90 ? 11.788 -15.902 2.565 1.00 90.81 90 ASN A N 1
ATOM 697 C CA . ASN A 1 90 ? 11.565 -17.134 1.798 1.00 90.81 90 ASN A CA 1
ATOM 698 C C . ASN A 1 90 ? 10.100 -17.335 1.380 1.00 90.81 90 ASN A C 1
ATOM 700 O O . ASN A 1 90 ? 9.838 -17.964 0.356 1.00 90.81 90 ASN A O 1
ATOM 704 N N . ASN A 1 91 ? 9.156 -16.793 2.150 1.00 90.88 91 ASN A N 1
ATOM 705 C CA . ASN A 1 91 ? 7.721 -16.885 1.883 1.00 90.88 91 ASN A CA 1
ATOM 706 C C . ASN A 1 91 ? 7.208 -15.812 0.914 1.00 90.88 91 ASN A C 1
ATOM 708 O O . ASN A 1 91 ? 5.996 -15.739 0.695 1.00 90.88 91 ASN A O 1
ATOM 712 N N . ALA A 1 92 ? 8.081 -14.967 0.360 1.00 90.94 92 ALA A N 1
ATOM 713 C CA . ALA A 1 92 ? 7.655 -13.885 -0.511 1.00 90.94 92 ALA A CA 1
ATOM 714 C C . ALA A 1 92 ? 7.049 -14.382 -1.826 1.00 90.94 92 ALA A C 1
ATOM 716 O O . ALA A 1 92 ? 7.589 -15.263 -2.497 1.00 90.94 92 ALA A O 1
ATOM 717 N N . LYS A 1 93 ? 5.896 -13.811 -2.182 1.00 91.06 93 LYS A N 1
ATOM 718 C CA . LYS A 1 93 ? 5.113 -14.171 -3.368 1.00 91.06 93 LYS A CA 1
ATOM 719 C C . LYS A 1 93 ? 4.769 -12.928 -4.179 1.00 91.06 93 LYS A C 1
ATOM 721 O O . LYS A 1 93 ? 4.529 -11.867 -3.608 1.00 91.06 93 LYS A O 1
ATOM 726 N N . GLY A 1 94 ? 4.757 -13.078 -5.502 1.00 91.12 94 GLY A N 1
ATOM 727 C CA . GLY A 1 94 ? 4.401 -12.027 -6.458 1.00 91.12 94 GLY A CA 1
ATOM 728 C C . GLY A 1 94 ? 2.967 -12.141 -6.981 1.00 91.12 94 GLY A C 1
ATOM 729 O O . GLY A 1 94 ? 2.105 -12.738 -6.337 1.00 91.12 94 GLY A O 1
ATOM 730 N N . SER A 1 95 ? 2.728 -11.595 -8.174 1.00 86.50 95 SER A N 1
ATOM 731 C CA . SER A 1 95 ? 1.413 -11.485 -8.837 1.00 86.50 95 SER A CA 1
ATOM 732 C C . SE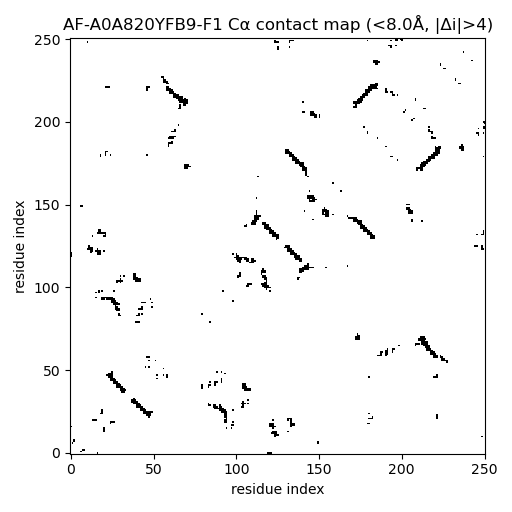R A 1 95 ? 0.680 -12.814 -9.083 1.00 86.50 95 SER A C 1
ATOM 734 O O . SER A 1 95 ? -0.536 -12.829 -9.283 1.00 86.50 95 SER A O 1
ATOM 736 N N . ASP A 1 96 ? 1.389 -13.944 -9.043 1.00 85.50 96 ASP A N 1
ATOM 737 C CA . ASP A 1 96 ? 0.815 -15.285 -9.208 1.00 85.50 96 ASP A CA 1
ATOM 738 C C . ASP A 1 96 ? 0.081 -15.796 -7.954 1.00 85.50 96 ASP A C 1
ATOM 740 O O . ASP A 1 96 ? -0.460 -16.903 -7.944 1.00 85.50 96 ASP A O 1
ATOM 744 N N . SER A 1 97 ? 0.076 -15.032 -6.860 1.00 85.44 97 SER A N 1
ATOM 745 C CA . SER A 1 97 ? -0.567 -15.407 -5.600 1.00 85.44 97 SER A CA 1
ATOM 746 C C . SER A 1 97 ? -1.248 -14.214 -4.942 1.00 85.44 97 SER A C 1
ATOM 748 O O . SER A 1 97 ? -0.750 -13.093 -4.978 1.00 85.44 97 SER A O 1
ATOM 750 N N . LEU A 1 98 ? -2.375 -14.475 -4.280 1.00 87.44 98 LEU A N 1
ATOM 751 C CA . LEU A 1 98 ? -3.023 -13.464 -3.452 1.00 87.44 98 LEU A CA 1
ATOM 752 C C . LEU A 1 98 ? -2.189 -13.209 -2.196 1.00 87.44 98 LEU A C 1
ATOM 754 O O . LEU A 1 98 ? -1.805 -14.144 -1.485 1.00 87.44 98 LEU A O 1
ATOM 758 N N . ILE A 1 99 ? -1.942 -11.933 -1.925 1.00 89.69 99 ILE A N 1
ATOM 759 C CA . ILE A 1 99 ? -1.372 -11.470 -0.666 1.00 89.69 99 ILE A CA 1
ATOM 760 C C . ILE A 1 99 ? -2.444 -11.577 0.414 1.00 89.69 99 ILE A C 1
ATOM 762 O O . ILE A 1 99 ? -3.593 -11.191 0.207 1.00 89.69 99 ILE A O 1
ATOM 766 N N . GLN A 1 100 ? -2.075 -12.142 1.561 1.00 88.50 100 GLN A N 1
ATOM 767 C CA . GLN A 1 100 ? -2.983 -12.204 2.697 1.00 88.50 100 GLN A CA 1
ATOM 768 C C . GLN A 1 100 ? -3.164 -10.796 3.293 1.00 88.50 100 GLN A C 1
ATOM 770 O O . GLN A 1 100 ? -2.206 -10.036 3.396 1.00 88.50 100 GLN A O 1
ATOM 775 N N . GLU A 1 101 ? -4.392 -10.464 3.691 1.00 89.88 101 GLU A N 1
ATOM 776 C CA . GLU A 1 101 ? -4.757 -9.204 4.355 1.00 89.88 101 GLU A CA 1
ATOM 777 C C . GLU A 1 101 ? -5.286 -9.479 5.777 1.00 89.88 101 GLU A C 1
ATOM 779 O O . GLU A 1 101 ? -5.711 -10.592 6.103 1.00 89.88 101 GLU A O 1
ATOM 784 N N . GLY A 1 102 ? -5.327 -8.444 6.617 1.00 86.00 102 GLY A N 1
ATOM 785 C CA . GLY A 1 102 ? -5.850 -8.498 7.980 1.00 86.00 102 GLY A CA 1
ATOM 786 C C . GLY A 1 102 ? -4.790 -8.906 9.000 1.00 86.00 102 GLY A C 1
ATOM 787 O O . GLY A 1 102 ? -3.729 -8.300 9.073 1.00 86.00 102 GLY A O 1
ATOM 788 N N . ASN A 1 103 ? -5.090 -9.911 9.824 1.00 76.00 103 ASN A N 1
ATOM 789 C CA . ASN A 1 103 ? -4.239 -10.329 10.946 1.00 76.00 103 ASN A CA 1
ATOM 790 C C . ASN A 1 103 ? -3.142 -11.301 10.497 1.00 76.00 103 ASN A C 1
ATOM 792 O O . ASN A 1 103 ? -3.077 -12.433 10.974 1.00 76.00 103 ASN A O 1
ATOM 796 N N . VAL A 1 104 ? -2.327 -10.881 9.542 1.00 71.75 104 VAL A N 1
ATOM 797 C CA . VAL A 1 104 ? -1.233 -11.681 8.993 1.00 71.75 104 VAL A CA 1
ATOM 798 C C . VAL A 1 104 ? 0.040 -10.880 9.099 1.00 71.75 104 VAL A C 1
ATOM 800 O O . VAL A 1 104 ? 0.018 -9.666 8.977 1.00 71.75 104 VAL A O 1
ATOM 803 N N . GLY A 1 105 ? 1.163 -11.516 9.394 1.00 68.19 105 GLY A N 1
ATOM 804 C CA . GLY A 1 105 ? 2.342 -10.734 9.706 1.00 68.19 105 GLY A CA 1
ATOM 805 C C . GLY A 1 105 ? 2.100 -9.801 10.913 1.00 68.19 105 GLY A C 1
ATOM 806 O O . GLY A 1 105 ? 1.611 -10.265 11.954 1.00 68.19 105 GLY A O 1
ATOM 807 N N . ASN A 1 106 ? 2.547 -8.523 10.815 1.00 55.16 106 ASN A N 1
ATOM 808 C CA . ASN A 1 106 ? 2.984 -7.652 11.950 1.00 55.16 106 ASN A CA 1
ATOM 809 C C . ASN A 1 106 ? 1.807 -7.265 12.852 1.00 55.16 106 ASN A C 1
ATOM 811 O O . ASN A 1 106 ? 1.908 -6.589 13.865 1.00 55.16 106 ASN A O 1
ATOM 815 N N . GLU A 1 107 ? 0.642 -7.729 12.454 1.00 60.41 107 GLU A N 1
ATOM 816 C CA . GLU A 1 107 ? -0.608 -7.055 12.619 1.00 60.41 107 GLU A CA 1
ATOM 817 C C . GLU A 1 107 ? -1.571 -7.863 13.447 1.00 60.41 107 GLU A C 1
ATOM 819 O O . GLU A 1 107 ? -2.664 -7.402 13.736 1.00 60.41 107 GLU A O 1
ATOM 824 N N . THR A 1 108 ? -1.168 -9.039 13.915 1.00 61.44 108 THR A N 1
ATOM 825 C CA . THR A 1 108 ? -1.990 -9.858 14.800 1.00 61.44 108 THR A CA 1
ATOM 826 C C . THR A 1 108 ? -2.342 -9.114 16.103 1.00 61.44 108 THR A C 1
ATOM 828 O O . THR A 1 108 ? -3.405 -9.362 16.665 1.00 61.44 108 THR A O 1
ATOM 831 N N . GLY A 1 109 ? -1.524 -8.142 16.535 1.00 68.31 109 GLY A N 1
ATOM 832 C CA . GLY A 1 109 ? -1.796 -7.245 17.669 1.00 68.31 109 GLY A CA 1
ATOM 833 C C . GLY A 1 109 ? -2.290 -5.835 17.311 1.00 68.31 109 GLY A C 1
ATOM 834 O O . GLY A 1 109 ? -2.552 -5.048 18.214 1.00 68.31 109 GLY A O 1
ATOM 835 N N . MET A 1 110 ? -2.416 -5.492 16.025 1.00 80.25 110 MET A N 1
ATOM 836 C CA . MET A 1 110 ? -2.709 -4.115 15.612 1.00 80.25 110 MET A CA 1
ATOM 837 C C . MET A 1 110 ? -4.185 -3.752 15.699 1.00 80.25 110 MET A C 1
ATOM 839 O O . MET A 1 110 ? -5.074 -4.577 15.436 1.00 80.25 110 MET A O 1
ATOM 843 N N . ILE A 1 111 ? -4.420 -2.488 16.045 1.00 84.81 111 ILE A N 1
ATOM 844 C CA . ILE A 1 111 ? -5.735 -1.892 16.242 1.00 84.81 111 ILE A CA 1
ATOM 845 C C . ILE A 1 111 ? -5.790 -0.598 15.436 1.00 84.81 111 ILE A C 1
ATOM 847 O O . ILE A 1 111 ? -4.880 0.219 15.488 1.00 84.81 111 ILE A O 1
ATOM 851 N N . SER A 1 112 ? -6.857 -0.399 14.673 1.00 88.81 112 SER A N 1
ATOM 852 C CA . SER A 1 112 ? -7.129 0.879 14.017 1.00 88.81 112 SER A CA 1
ATOM 853 C C . SER A 1 112 ? -8.577 1.252 14.212 1.00 88.81 112 SER A C 1
ATOM 855 O O . SER A 1 112 ? -9.461 0.403 14.083 1.00 88.81 112 SER A O 1
ATOM 857 N N . PHE A 1 113 ? -8.815 2.511 14.564 1.00 89.44 113 PHE A N 1
ATOM 858 C CA . PHE A 1 113 ? -10.141 3.010 14.912 1.00 89.44 113 PHE A CA 1
ATOM 859 C C . PHE A 1 113 ? -10.843 2.136 15.970 1.00 89.44 113 PHE A C 1
ATOM 861 O O . PHE A 1 113 ? -12.041 1.883 15.895 1.00 89.44 113 PHE A O 1
ATOM 868 N N . GLY A 1 114 ? -10.097 1.604 16.943 1.00 85.06 114 GLY A N 1
ATOM 869 C CA . GLY A 1 114 ? -10.639 0.706 17.972 1.00 85.06 114 GLY A CA 1
ATOM 870 C C . GLY A 1 114 ? -11.122 -0.665 17.468 1.00 85.06 114 GLY A C 1
ATOM 871 O O . GLY A 1 114 ? -11.708 -1.419 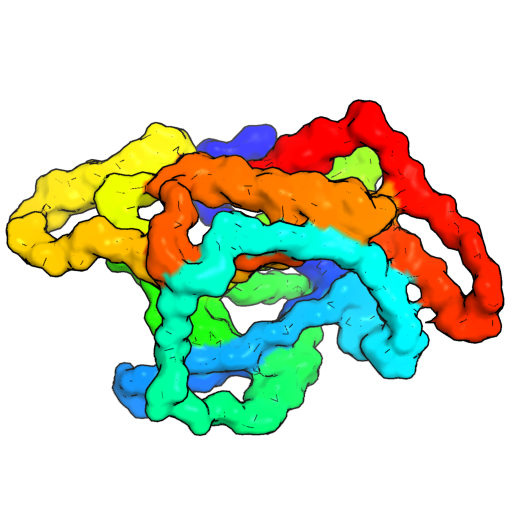18.243 1.00 85.06 114 GLY A O 1
ATOM 872 N N . PHE A 1 115 ? -10.879 -1.006 16.201 1.00 87.44 115 PHE A N 1
ATOM 873 C CA . PHE A 1 115 ? -11.153 -2.318 15.623 1.00 87.44 115 PHE A CA 1
ATOM 874 C C . PHE A 1 115 ? -9.862 -3.077 15.362 1.00 87.44 115 PHE A C 1
ATOM 876 O O . PHE A 1 115 ? -8.782 -2.502 15.229 1.00 87.44 115 PHE A O 1
ATOM 883 N N . LYS A 1 116 ? -9.988 -4.397 15.241 1.00 87.50 116 LYS A N 1
ATOM 884 C CA . LYS A 1 116 ? -8.883 -5.236 14.805 1.00 87.50 116 LYS A CA 1
ATOM 885 C C . LYS A 1 116 ? -8.424 -4.798 13.408 1.00 87.50 116 LYS A C 1
ATOM 887 O O . LYS A 1 116 ? -9.229 -4.768 12.482 1.00 87.50 116 LYS A O 1
ATOM 892 N N . ALA A 1 117 ? -7.142 -4.476 13.278 1.00 88.25 117 ALA A N 1
ATOM 893 C CA . ALA A 1 117 ? -6.554 -3.968 12.043 1.00 88.25 117 ALA A CA 1
ATOM 894 C C . ALA A 1 117 ? -5.382 -4.826 11.569 1.00 88.25 117 ALA A C 1
ATOM 896 O O . ALA A 1 117 ? -5.064 -5.846 12.186 1.00 88.25 117 ALA A O 1
ATOM 897 N N . GLY A 1 118 ? -4.769 -4.409 10.463 1.00 88.69 118 GLY A N 1
ATOM 898 C CA . GLY A 1 118 ? -3.562 -5.032 9.970 1.00 88.69 118 GLY A CA 1
ATOM 899 C C . GLY A 1 118 ? -3.160 -4.650 8.556 1.00 88.69 118 GLY A C 1
ATOM 900 O O . GLY A 1 118 ? -3.228 -3.469 8.210 1.00 88.69 118 GLY A O 1
ATOM 901 N N . THR A 1 119 ? -2.760 -5.650 7.765 1.00 91.81 119 THR A N 1
ATOM 902 C CA . THR A 1 119 ? -2.276 -5.483 6.390 1.00 91.81 119 THR A CA 1
ATOM 903 C C . THR A 1 119 ? -3.499 -5.207 5.554 1.00 91.81 119 THR A C 1
ATOM 905 O O . THR A 1 119 ? -4.431 -6.013 5.503 1.00 91.81 119 THR A O 1
ATOM 908 N N . GLY A 1 120 ? -3.486 -4.081 4.864 1.00 93.62 120 GLY A N 1
ATOM 909 C CA . GLY A 1 120 ? -4.394 -3.800 3.768 1.00 93.62 120 GLY A CA 1
ATOM 910 C C . GLY A 1 120 ? -3.609 -3.657 2.479 1.00 93.62 120 GLY A C 1
ATOM 911 O O . GLY A 1 120 ? -2.517 -3.092 2.465 1.00 93.62 120 GLY A O 1
ATOM 912 N N . THR A 1 121 ? -4.170 -4.121 1.371 1.00 95.75 121 THR A N 1
ATOM 913 C CA . THR A 1 121 ? -3.594 -3.878 0.051 1.00 95.75 121 THR A CA 1
ATOM 914 C C . THR A 1 121 ? -4.666 -3.513 -0.969 1.00 95.75 121 THR A C 1
ATOM 916 O O . THR A 1 121 ? -5.868 -3.741 -0.775 1.00 95.75 121 THR A O 1
ATOM 919 N N . SER A 1 122 ? -4.247 -2.793 -2.003 1.00 95.62 122 SER A N 1
ATOM 920 C CA . SER A 1 122 ? -5.120 -2.320 -3.071 1.00 95.62 122 SER A CA 1
ATOM 921 C C . SER A 1 122 ? -4.280 -1.896 -4.272 1.00 95.62 122 SER A C 1
ATOM 923 O O . SER A 1 122 ? -3.161 -1.419 -4.096 1.00 95.62 122 SER A O 1
ATOM 925 N N . SER A 1 123 ? -4.823 -1.996 -5.481 1.00 96.38 123 SER A N 1
ATOM 926 C CA . SER A 1 123 ? -4.171 -1.498 -6.699 1.00 96.38 123 SER A CA 1
ATOM 927 C C . SER A 1 123 ? -5.145 -0.763 -7.605 1.00 96.38 123 SER A C 1
ATOM 929 O O . SER A 1 123 ? -6.362 -0.937 -7.500 1.00 96.38 123 SER A O 1
ATOM 931 N N . ARG A 1 124 ? -4.607 0.079 -8.484 1.00 96.06 124 ARG A N 1
ATOM 932 C CA . ARG A 1 124 ? -5.322 0.862 -9.485 1.00 96.06 124 ARG A CA 1
ATOM 933 C C . ARG A 1 124 ? -4.578 0.852 -10.797 1.00 96.06 124 ARG A C 1
ATOM 935 O O . ARG A 1 124 ? -3.396 1.190 -10.844 1.00 96.06 124 ARG A O 1
ATOM 942 N N . LYS A 1 125 ? -5.311 0.548 -11.861 1.00 95.00 125 LYS A N 1
ATOM 943 C CA . LYS A 1 125 ? -4.822 0.695 -13.224 1.00 95.00 125 LYS A CA 1
ATOM 944 C C . LYS A 1 125 ? -5.135 2.098 -13.726 1.00 95.00 125 LYS A C 1
ATOM 946 O O . LYS A 1 125 ? -6.267 2.566 -13.619 1.00 95.00 125 LYS A O 1
ATOM 951 N N . ILE A 1 126 ? -4.138 2.772 -14.284 1.00 92.06 126 ILE A N 1
ATOM 952 C CA . ILE A 1 126 ? -4.279 4.140 -14.776 1.00 92.06 126 ILE A CA 1
ATOM 953 C C . ILE A 1 126 ? -4.711 4.107 -16.239 1.00 92.06 126 ILE A C 1
ATOM 955 O O . ILE A 1 126 ? -3.912 3.834 -17.144 1.00 92.06 126 ILE A O 1
ATOM 959 N N . GLU A 1 127 ? -5.986 4.409 -16.478 1.00 82.12 127 GLU A N 1
ATOM 960 C CA . GLU A 1 127 ? -6.538 4.463 -17.829 1.00 82.12 127 GLU A CA 1
ATOM 961 C C . GLU A 1 127 ? -5.763 5.442 -18.729 1.00 82.12 127 GLU A C 1
ATOM 963 O O . GLU A 1 127 ? -5.393 6.557 -18.345 1.00 82.12 127 GLU A O 1
ATOM 968 N N . GLY A 1 128 ? -5.482 4.996 -19.954 1.00 86.81 128 GLY A N 1
ATOM 969 C CA . GLY A 1 128 ? -4.761 5.767 -20.967 1.00 86.81 128 GLY A CA 1
ATOM 970 C C . GLY A 1 128 ? -3.240 5.841 -20.795 1.00 86.81 128 GLY A C 1
ATOM 971 O O . GLY A 1 128 ? -2.577 6.289 -21.726 1.00 86.81 128 GLY A O 1
ATOM 972 N N . LEU A 1 129 ? -2.676 5.404 -19.661 1.00 88.88 129 LEU A N 1
ATOM 973 C CA . LEU A 1 129 ? -1.220 5.310 -19.464 1.00 88.88 129 LEU A CA 1
ATOM 974 C C . LEU A 1 129 ? -0.710 3.867 -19.354 1.00 88.88 129 LEU A C 1
ATOM 976 O O . LEU A 1 129 ? 0.476 3.646 -19.561 1.00 88.88 129 LEU A O 1
ATOM 980 N N . ASN A 1 130 ? -1.595 2.899 -19.084 1.00 91.38 130 ASN A N 1
ATOM 981 C CA . ASN A 1 130 ? -1.259 1.478 -18.909 1.00 91.38 130 ASN A CA 1
ATOM 982 C C . ASN A 1 130 ? -0.238 1.200 -17.792 1.00 91.38 130 ASN A C 1
ATOM 984 O O . ASN A 1 130 ? 0.445 0.185 -17.844 1.00 91.38 130 ASN A O 1
ATOM 988 N N . TYR A 1 131 ? -0.172 2.074 -16.788 1.00 96.00 131 TYR A N 1
ATOM 989 C CA . TYR A 1 131 ? 0.596 1.856 -15.562 1.00 96.00 131 TYR A CA 1
ATOM 990 C C . TYR A 1 131 ? -0.322 1.442 -14.417 1.00 96.00 131 TYR A C 1
ATOM 992 O O . TYR A 1 131 ? -1.525 1.727 -14.439 1.00 96.00 131 TYR A O 1
ATOM 1000 N N . THR A 1 132 ? 0.272 0.866 -13.384 1.00 97.38 132 THR A N 1
ATOM 1001 C CA . THR A 1 132 ? -0.387 0.475 -12.144 1.00 97.38 132 THR A CA 1
ATOM 1002 C C . THR A 1 132 ? 0.212 1.250 -10.967 1.00 97.38 132 THR A C 1
ATOM 1004 O O . THR A 1 132 ? 1.430 1.395 -10.831 1.00 97.38 132 THR A O 1
ATOM 1007 N N . ILE A 1 133 ? -0.657 1.787 -10.106 1.00 97.56 133 ILE A N 1
ATOM 1008 C CA . ILE A 1 133 ? -0.314 2.212 -8.742 1.00 97.56 133 ILE A CA 1
ATOM 1009 C C . ILE A 1 133 ? -0.856 1.150 -7.807 1.00 97.56 133 ILE A C 1
ATOM 1011 O O . ILE A 1 133 ? -2.023 0.777 -7.907 1.00 97.56 133 ILE A O 1
ATOM 1015 N N . ALA A 1 134 ? -0.051 0.694 -6.863 1.00 97.75 134 ALA A N 1
ATOM 1016 C CA . ALA A 1 134 ? -0.529 -0.223 -5.851 1.00 97.75 134 ALA A CA 1
ATOM 1017 C C . ALA A 1 134 ? 0.040 0.110 -4.478 1.00 97.75 134 ALA A C 1
ATOM 1019 O O . ALA A 1 134 ? 1.100 0.719 -4.358 1.00 97.75 134 ALA A O 1
ATOM 1020 N N . VAL A 1 135 ? -0.700 -0.254 -3.438 1.00 97.62 135 VAL A N 1
ATOM 1021 C CA . VAL A 1 135 ? -0.387 0.102 -2.058 1.00 97.62 135 VAL A CA 1
ATOM 1022 C C . VAL A 1 135 ? -0.453 -1.111 -1.143 1.00 97.62 135 VAL A C 1
ATOM 1024 O O . VAL A 1 135 ? -1.304 -1.991 -1.298 1.00 97.62 135 VAL A O 1
ATOM 1027 N N . LEU A 1 136 ? 0.442 -1.135 -0.163 1.00 96.31 136 LEU A N 1
ATOM 1028 C CA . LEU A 1 136 ? 0.407 -2.011 1.002 1.00 96.31 136 LEU A CA 1
ATOM 1029 C C . LEU A 1 136 ? 0.448 -1.123 2.241 1.00 96.31 136 LEU A C 1
ATOM 1031 O O . LEU A 1 136 ? 1.281 -0.222 2.338 1.00 96.31 136 LEU A O 1
ATOM 1035 N N . VAL A 1 137 ? -0.462 -1.362 3.170 1.00 94.56 137 VAL A N 1
ATOM 1036 C CA . VAL A 1 137 ? -0.647 -0.561 4.374 1.00 94.56 137 VAL A CA 1
ATOM 1037 C C . VAL A 1 137 ? -0.548 -1.478 5.574 1.00 94.56 137 VAL A C 1
ATOM 1039 O O . VAL A 1 137 ? -1.266 -2.469 5.629 1.00 94.56 137 VAL A O 1
ATOM 1042 N N . GLN A 1 138 ? 0.268 -1.101 6.548 1.00 92.44 138 GLN A N 1
ATOM 1043 C CA . GLN A 1 138 ? 0.208 -1.646 7.895 1.00 92.44 138 GLN A CA 1
ATOM 1044 C C . GLN A 1 138 ? -0.530 -0.633 8.769 1.00 92.44 138 GLN A C 1
ATOM 1046 O O . GLN A 1 138 ? 0.009 0.427 9.087 1.00 92.44 138 GLN A O 1
ATOM 1051 N N . SER A 1 139 ? -1.782 -0.932 9.116 1.00 91.00 139 SER A N 1
ATOM 1052 C CA . SER A 1 139 ? -2.667 0.005 9.815 1.00 91.00 139 SER A CA 1
ATOM 1053 C C . SER A 1 139 ? -2.682 -0.259 11.318 1.00 91.00 139 SER A C 1
ATOM 1055 O O . SER A 1 139 ? -3.061 -1.348 11.752 1.00 91.00 139 SER A O 1
ATOM 1057 N N . ASN A 1 140 ? -2.310 0.742 12.118 1.00 88.81 140 ASN A N 1
ATOM 1058 C CA . ASN A 1 140 ? -2.362 0.692 13.578 1.00 88.81 140 ASN A CA 1
ATOM 1059 C C . ASN A 1 140 ? -2.657 2.080 14.191 1.00 88.81 140 ASN A C 1
ATOM 1061 O O . ASN A 1 140 ? -1.937 2.504 15.084 1.00 88.81 140 ASN A O 1
ATOM 1065 N N . PHE A 1 141 ? -3.638 2.831 13.682 1.00 88.31 141 PHE A N 1
ATOM 1066 C CA . PHE A 1 141 ? -3.875 4.234 14.072 1.00 88.31 141 PHE A CA 1
ATOM 1067 C C . PHE A 1 141 ? -5.374 4.574 14.182 1.00 88.31 141 PHE A C 1
ATOM 1069 O O . PHE A 1 141 ? -6.232 3.790 13.761 1.00 88.31 141 PHE A O 1
ATOM 1076 N N . GLY A 1 142 ? -5.703 5.774 14.666 1.00 88.38 142 GLY A N 1
ATOM 1077 C CA . GLY A 1 142 ? -7.055 6.329 14.624 1.00 88.38 142 GLY A CA 1
ATOM 1078 C C . GLY A 1 142 ? -7.913 5.911 15.813 1.00 88.38 142 GLY A C 1
ATOM 1079 O O . GLY A 1 142 ? -7.778 4.810 16.357 1.00 88.38 142 GLY A O 1
ATOM 1080 N N . CYS A 1 143 ? -8.869 6.762 16.187 1.00 87.62 143 CYS A N 1
ATOM 1081 C CA . CYS A 1 143 ? -9.837 6.463 17.243 1.00 87.62 143 CYS A CA 1
ATOM 1082 C C . CYS A 1 143 ? -11.208 6.071 16.669 1.00 87.62 143 CYS A C 1
ATOM 1084 O O . CYS A 1 143 ? -11.614 6.522 15.602 1.00 87.62 143 CYS A O 1
ATOM 1086 N N . LYS A 1 144 ? -11.963 5.223 17.377 1.00 88.25 144 LYS A N 1
ATOM 1087 C CA . LYS A 1 144 ? -13.211 4.622 16.860 1.00 88.25 144 LYS A CA 1
ATOM 1088 C C . LYS A 1 144 ? -14.209 5.638 16.314 1.00 88.25 144 LYS A C 1
ATOM 1090 O O . LYS A 1 144 ? -14.743 5.449 15.229 1.00 88.25 144 LYS A O 1
ATOM 1095 N N . LYS A 1 145 ? -14.403 6.734 17.047 1.00 88.12 145 LYS A N 1
ATOM 1096 C CA . LYS A 1 145 ? -15.276 7.863 16.697 1.00 88.12 145 LYS A CA 1
ATOM 1097 C C . LYS A 1 145 ? -14.944 8.492 15.340 1.00 88.12 145 LYS A C 1
ATOM 1099 O O . LYS A 1 145 ? -15.856 8.951 14.665 1.00 88.12 145 LYS A O 1
ATOM 1104 N N . GLN A 1 146 ? -13.670 8.524 14.949 1.00 89.19 146 GLN A N 1
ATOM 1105 C CA . GLN A 1 146 ? -13.234 9.170 13.711 1.00 89.19 146 GLN A CA 1
ATOM 1106 C C . GLN A 1 146 ? -13.560 8.345 12.465 1.00 89.19 146 GLN A C 1
ATOM 1108 O O . GLN A 1 146 ? -13.602 8.917 11.389 1.00 89.19 146 GLN A O 1
ATOM 1113 N N . LEU A 1 147 ? -13.783 7.030 12.564 1.00 92.25 147 LEU A N 1
ATOM 1114 C CA . LEU A 1 147 ? -13.836 6.160 11.386 1.00 92.25 147 LEU A CA 1
ATOM 1115 C C . LEU A 1 147 ? -14.867 6.623 10.344 1.00 92.25 147 LEU A C 1
ATOM 1117 O O . LEU A 1 147 ? -16.079 6.531 10.567 1.00 92.25 147 LEU A O 1
ATOM 1121 N N . ILE A 1 148 ? -14.365 7.018 9.171 1.00 92.88 148 ILE A N 1
ATOM 1122 C CA . ILE A 1 148 ? -15.165 7.294 7.977 1.00 92.88 148 ILE A CA 1
ATOM 1123 C C . ILE A 1 148 ? -14.922 6.204 6.931 1.00 92.88 148 ILE A C 1
ATOM 1125 O O . ILE A 1 148 ? -13.782 5.893 6.590 1.00 92.88 148 ILE A O 1
ATOM 1129 N N . ILE A 1 149 ? -16.001 5.649 6.374 1.00 93.38 149 ILE A N 1
ATOM 1130 C CA . ILE A 1 149 ? -15.951 4.704 5.249 1.00 93.38 149 ILE A CA 1
ATOM 1131 C C . ILE A 1 149 ? -16.857 5.227 4.143 1.00 93.38 149 ILE A C 1
ATOM 1133 O O . ILE A 1 149 ? -18.046 5.435 4.364 1.00 93.38 149 ILE A O 1
ATOM 1137 N N . ALA A 1 150 ? -16.296 5.445 2.950 1.00 90.75 150 ALA A N 1
ATOM 1138 C CA . ALA A 1 150 ? -17.025 5.984 1.796 1.00 90.75 150 ALA A CA 1
ATOM 1139 C C . ALA A 1 150 ? -17.818 7.273 2.119 1.00 90.75 150 ALA A C 1
ATOM 1141 O O . ALA A 1 150 ? -18.931 7.472 1.640 1.00 90.75 150 ALA A O 1
ATOM 1142 N N . GLY A 1 151 ? -17.246 8.141 2.963 1.00 91.06 151 GLY A N 1
ATOM 1143 C CA . GLY A 1 151 ? -17.870 9.395 3.403 1.00 91.06 151 GLY A CA 1
ATOM 1144 C C . GLY A 1 151 ? -18.910 9.252 4.521 1.00 91.06 151 GLY A C 1
ATOM 1145 O O . GLY A 1 151 ? -19.430 10.260 4.988 1.00 91.06 151 GLY A O 1
ATOM 1146 N N . ILE A 1 152 ? -19.203 8.033 4.980 1.00 92.88 152 ILE A N 1
ATOM 1147 C CA . ILE A 1 152 ? -20.155 7.767 6.064 1.00 92.88 152 ILE A CA 1
ATOM 1148 C C . ILE A 1 152 ? -19.395 7.718 7.402 1.00 92.88 152 ILE A C 1
ATOM 1150 O O . ILE A 1 152 ? -18.416 6.970 7.484 1.00 92.88 152 ILE A O 1
ATOM 1154 N N . PRO A 1 153 ? -19.828 8.444 8.456 1.00 93.00 153 PRO A N 1
ATOM 1155 C CA . PRO A 1 153 ? -19.206 8.426 9.786 1.00 93.00 153 PRO A CA 1
ATOM 1156 C C . PRO A 1 153 ? -19.558 7.141 10.555 1.00 93.00 153 PRO A C 1
ATOM 1158 O O . PRO A 1 153 ? -20.272 7.149 11.556 1.00 93.00 153 PRO A O 1
ATOM 1161 N N . VAL A 1 154 ? -19.064 6.005 10.060 1.00 92.88 154 VAL A N 1
ATOM 1162 C CA . VAL A 1 154 ? -19.332 4.662 10.600 1.00 92.88 154 VAL A CA 1
ATOM 1163 C C . VAL A 1 154 ? -18.971 4.564 12.082 1.00 92.88 154 VAL A C 1
ATOM 1165 O O . VAL A 1 154 ? -19.693 3.921 12.842 1.00 92.88 154 VAL A O 1
ATOM 1168 N N . GLY A 1 155 ? -17.891 5.226 12.501 1.00 90.44 155 GLY A N 1
ATOM 1169 C CA . GLY A 1 155 ? -17.476 5.297 13.897 1.00 90.44 155 GLY A CA 1
ATOM 1170 C C . GLY A 1 155 ? -18.580 5.792 14.829 1.00 90.44 155 GLY A C 1
ATOM 1171 O O . GLY A 1 155 ? -18.922 5.120 15.801 1.00 90.44 155 GLY A O 1
ATOM 1172 N N . GLU A 1 156 ? -19.181 6.938 14.506 1.00 89.75 156 GLU A N 1
ATOM 1173 C CA . GLU A 1 156 ? -20.265 7.527 15.299 1.00 89.75 156 GLU A CA 1
ATOM 1174 C C . GLU A 1 156 ? -21.533 6.669 15.286 1.00 89.75 156 GLU A C 1
ATOM 1176 O O . GLU A 1 156 ? -22.175 6.500 16.324 1.00 89.75 156 GLU A O 1
ATOM 1181 N N . GLU A 1 157 ? -21.894 6.104 14.132 1.00 91.31 157 GLU A N 1
ATOM 1182 C CA . GLU A 1 157 ? -23.078 5.248 14.015 1.00 91.31 157 GLU A CA 1
ATOM 1183 C C . GLU A 1 157 ? -22.960 3.985 14.877 1.00 91.31 157 GLU A C 1
ATOM 1185 O O . GLU A 1 157 ? -23.915 3.602 15.557 1.00 91.31 157 GLU A O 1
ATOM 1190 N N . LEU A 1 158 ? -21.776 3.369 14.934 1.00 89.12 158 LEU A N 1
ATOM 1191 C CA . LEU A 1 158 ? -21.541 2.195 15.777 1.00 89.12 158 LEU A CA 1
ATOM 1192 C C . LEU A 1 158 ? -21.603 2.533 17.271 1.00 89.12 158 LEU A C 1
ATOM 1194 O O . LEU A 1 158 ? -22.204 1.780 18.037 1.00 89.12 158 LEU A O 1
ATOM 1198 N N . LEU A 1 159 ? -21.073 3.687 17.686 1.00 86.75 159 LEU A N 1
ATOM 1199 C CA . LEU A 1 159 ? -21.146 4.137 19.081 1.00 86.75 159 LEU A CA 1
ATOM 1200 C C . LEU A 1 159 ? -22.591 4.335 19.561 1.00 86.75 159 LEU A C 1
ATOM 1202 O O . LEU A 1 159 ? -22.919 3.985 20.696 1.00 86.75 159 LEU A O 1
ATOM 1206 N N . LYS A 1 160 ? -23.481 4.838 18.694 1.00 86.50 160 LYS A N 1
ATOM 1207 C CA . LYS A 1 160 ? -24.915 4.979 19.007 1.00 86.50 160 LYS A CA 1
ATOM 1208 C C . LYS A 1 160 ? -25.578 3.622 19.270 1.00 86.50 160 LYS A C 1
ATOM 1210 O O . LYS A 1 160 ? -26.438 3.522 20.146 1.00 86.50 160 LYS A O 1
ATOM 1215 N N . ILE A 1 161 ? -25.186 2.585 18.524 1.00 84.50 161 ILE A N 1
ATOM 1216 C CA . ILE A 1 161 ? -25.754 1.232 18.631 1.00 84.50 161 ILE A CA 1
ATOM 1217 C C . ILE A 1 161 ? -25.224 0.502 19.866 1.00 84.50 161 ILE A C 1
ATOM 1219 O O . ILE A 1 161 ? -25.997 -0.138 20.579 1.00 84.50 161 ILE A O 1
ATOM 1223 N N . GLU A 1 162 ? -23.922 0.601 20.135 1.00 81.69 162 GLU A N 1
ATOM 1224 C CA . GLU A 1 162 ? -23.265 -0.137 21.218 1.00 81.69 162 GLU A CA 1
ATOM 1225 C C . GLU A 1 162 ? -23.730 0.307 22.622 1.00 81.69 162 GLU A C 1
ATOM 1227 O O . GLU A 1 162 ? -23.492 -0.414 23.591 1.00 81.69 162 GLU A O 1
ATOM 1232 N N . LYS A 1 163 ? -24.439 1.448 22.755 1.00 68.44 163 LYS A N 1
ATOM 1233 C CA . LYS A 1 163 ? -24.899 2.037 24.038 1.00 68.44 163 LYS A CA 1
ATOM 1234 C C . LYS A 1 163 ? -23.788 2.110 25.095 1.00 68.44 163 LYS A C 1
ATOM 1236 O O . LYS A 1 163 ? -24.042 2.084 26.302 1.00 68.44 163 LYS A O 1
ATOM 1241 N N . THR A 1 164 ? -22.542 2.156 24.652 1.00 58.28 164 THR A N 1
ATOM 1242 C CA . THR A 1 164 ? -21.370 2.054 25.501 1.00 58.28 164 THR A CA 1
ATOM 1243 C C . THR A 1 164 ? -21.038 3.430 26.064 1.00 58.28 164 THR A C 1
ATOM 1245 O O . THR A 1 164 ? -20.485 4.282 25.386 1.00 58.28 164 THR A O 1
ATOM 1248 N N . ASN A 1 165 ? -21.304 3.602 27.363 1.00 50.03 165 ASN A N 1
ATOM 1249 C CA . ASN A 1 165 ? -20.605 4.568 28.225 1.00 50.03 165 ASN A CA 1
ATOM 1250 C C . ASN A 1 165 ? -19.189 4.075 28.602 1.00 50.03 165 ASN A C 1
ATOM 1252 O O . ASN A 1 165 ? -18.555 4.631 29.497 1.00 50.03 165 ASN A O 1
ATOM 1256 N N . ALA A 1 166 ? -18.715 2.982 27.989 1.00 50.75 166 ALA A N 1
ATOM 1257 C CA . ALA A 1 166 ? -17.362 2.495 28.197 1.00 50.75 166 ALA A CA 1
ATOM 1258 C C . ALA A 1 166 ? -16.386 3.560 27.694 1.00 50.75 166 ALA A C 1
ATOM 1260 O O . ALA A 1 166 ? -16.534 4.053 26.578 1.00 50.75 166 ALA A O 1
ATOM 1261 N N . SER A 1 167 ? -15.407 3.909 28.526 1.00 51.91 167 SER A N 1
ATOM 1262 C CA . SER A 1 167 ? -14.311 4.815 28.198 1.00 51.91 167 SER A CA 1
ATOM 1263 C C . SER A 1 167 ? -13.454 4.202 27.091 1.00 51.91 167 SER A C 1
ATOM 1265 O O . SER A 1 167 ? -12.425 3.581 27.354 1.00 51.91 167 SER A O 1
ATOM 1267 N N . ILE A 1 168 ? -13.913 4.312 25.848 1.00 55.44 168 ILE A N 1
ATOM 1268 C CA . ILE A 1 168 ? -13.070 4.117 24.677 1.00 55.44 168 ILE A CA 1
ATOM 1269 C C . ILE A 1 168 ? -11.988 5.188 24.806 1.00 55.44 168 ILE A C 1
ATOM 1271 O O . ILE A 1 168 ? -12.347 6.355 24.980 1.00 55.44 168 ILE A O 1
ATOM 1275 N N . PRO A 1 169 ? -10.696 4.822 24.796 1.00 56.81 169 PRO A N 1
ATOM 1276 C CA . PRO A 1 169 ? -9.632 5.810 24.778 1.00 56.81 169 PRO A CA 1
ATOM 1277 C C . PRO A 1 169 ? -9.911 6.799 23.644 1.00 56.81 169 PRO A C 1
ATOM 1279 O O . PRO A 1 169 ? -9.995 6.409 22.481 1.00 56.81 169 PRO A O 1
ATOM 1282 N N . ASP A 1 170 ? -10.138 8.059 24.008 1.00 62.19 170 ASP A N 1
ATOM 1283 C CA . ASP A 1 170 ? -10.448 9.140 23.060 1.00 62.19 170 ASP A CA 1
ATOM 1284 C C . ASP A 1 170 ? -9.166 9.633 22.358 1.00 62.19 170 ASP A C 1
ATOM 1286 O O . ASP A 1 170 ? -9.202 10.500 21.487 1.00 62.19 170 ASP A O 1
ATOM 1290 N N . GLU A 1 171 ? -8.016 9.071 22.746 1.00 68.94 171 GLU A N 1
ATOM 1291 C CA . GLU A 1 171 ? -6.710 9.398 22.201 1.00 68.94 171 GLU A CA 1
ATOM 1292 C C . GLU A 1 171 ? -6.416 8.579 20.943 1.00 68.94 171 GLU A C 1
ATOM 1294 O O . GLU A 1 171 ? -6.417 7.347 20.938 1.00 68.94 171 GLU A O 1
ATOM 1299 N N . ASP A 1 172 ? -6.139 9.306 19.867 1.00 74.00 172 ASP A N 1
ATOM 1300 C CA . ASP A 1 172 ? -5.607 8.782 18.617 1.00 74.00 172 ASP A CA 1
ATOM 1301 C C . ASP A 1 1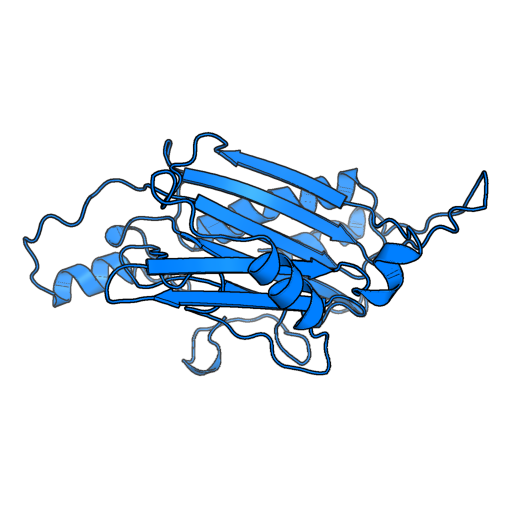72 ? -4.096 8.540 18.794 1.00 74.00 172 ASP A C 1
ATOM 1303 O O . ASP A 1 172 ? -3.284 9.470 18.790 1.00 74.00 172 ASP A O 1
ATOM 1307 N N . VAL A 1 173 ? -3.739 7.281 19.055 1.00 75.62 173 VAL A N 1
ATOM 1308 C CA . VAL A 1 173 ? -2.367 6.806 19.275 1.00 75.62 173 VAL A CA 1
ATOM 1309 C C . VAL A 1 173 ? -2.077 5.682 18.294 1.00 75.62 173 VAL A C 1
ATOM 1311 O O . VAL A 1 173 ? -2.933 4.822 18.074 1.00 75.62 173 VAL A O 1
ATOM 1314 N N . GLY A 1 174 ? -0.850 5.633 17.771 1.00 82.56 174 GLY A N 1
ATOM 1315 C CA . GLY A 1 174 ? -0.371 4.453 17.068 1.00 82.56 174 GLY A CA 1
ATOM 1316 C C . GLY A 1 174 ? 0.578 4.753 15.920 1.00 82.56 174 GLY A C 1
ATOM 1317 O O . GLY A 1 174 ? 1.576 5.448 16.093 1.00 82.56 174 GLY A O 1
ATOM 1318 N N . SER A 1 175 ? 0.345 4.134 14.770 1.00 88.50 175 SER A N 1
ATOM 1319 C CA . SER A 1 175 ? 1.168 4.316 13.578 1.00 88.50 175 SER A CA 1
ATOM 1320 C C . SER A 1 175 ? 0.520 3.740 12.329 1.00 88.50 175 SER A C 1
ATOM 1322 O O . SER A 1 175 ? -0.313 2.831 12.370 1.00 88.50 175 SER A O 1
ATOM 1324 N N . ILE A 1 176 ? 0.959 4.244 11.186 1.00 91.38 176 ILE A N 1
ATOM 1325 C CA . ILE A 1 176 ? 0.670 3.662 9.888 1.00 91.38 176 ILE A CA 1
ATOM 1326 C C . ILE A 1 176 ? 1.911 3.730 9.007 1.00 91.38 176 ILE A C 1
ATOM 1328 O O . ILE A 1 176 ? 2.528 4.781 8.826 1.00 91.38 176 ILE A O 1
ATOM 1332 N N . ILE A 1 177 ? 2.247 2.586 8.417 1.00 92.56 177 ILE A N 1
ATOM 1333 C CA . ILE A 1 177 ? 3.255 2.504 7.363 1.00 92.56 177 ILE A CA 1
ATOM 1334 C C . ILE A 1 177 ? 2.534 2.233 6.052 1.00 92.56 177 ILE A C 1
ATOM 1336 O O . ILE A 1 177 ? 1.759 1.282 5.952 1.00 92.56 177 ILE A O 1
ATOM 1340 N N . VAL A 1 178 ? 2.801 3.056 5.039 1.00 96.19 178 VAL A N 1
ATOM 1341 C CA . VAL A 1 178 ? 2.250 2.865 3.691 1.00 96.19 178 VAL A CA 1
ATOM 1342 C C . VAL A 1 178 ? 3.370 2.742 2.679 1.00 96.19 178 VAL A C 1
ATOM 1344 O O . VAL A 1 178 ? 4.243 3.603 2.584 1.00 96.19 178 VAL A O 1
ATOM 1347 N N . ILE A 1 179 ? 3.310 1.685 1.882 1.00 98.00 179 ILE A N 1
ATOM 1348 C CA . ILE A 1 179 ? 4.228 1.426 0.783 1.00 98.00 179 ILE A CA 1
ATOM 1349 C C . ILE A 1 179 ? 3.453 1.555 -0.521 1.00 98.00 179 ILE A C 1
ATOM 1351 O O . ILE A 1 179 ? 2.495 0.823 -0.746 1.00 98.00 179 ILE A O 1
ATOM 1355 N N . VAL A 1 180 ? 3.879 2.479 -1.377 1.00 98.62 180 VAL A N 1
ATOM 1356 C CA . VAL A 1 180 ? 3.338 2.711 -2.717 1.00 98.62 180 VAL A CA 1
ATOM 1357 C C . VAL A 1 180 ? 4.312 2.136 -3.744 1.00 98.62 180 VAL A C 1
ATOM 1359 O O . VAL A 1 180 ? 5.484 2.513 -3.785 1.00 98.62 180 VAL A O 1
ATOM 1362 N N . ALA A 1 181 ? 3.827 1.239 -4.590 1.00 98.38 181 ALA A N 1
ATOM 1363 C CA . ALA A 1 181 ? 4.555 0.664 -5.709 1.00 98.38 181 ALA A CA 1
ATOM 1364 C C . ALA A 1 181 ? 3.955 1.151 -7.032 1.00 98.38 181 ALA A C 1
ATOM 1366 O O . ALA A 1 181 ? 2.743 1.348 -7.144 1.00 98.38 181 ALA A O 1
ATOM 1367 N N . THR A 1 182 ? 4.797 1.319 -8.048 1.00 98.31 182 THR A N 1
ATOM 1368 C CA . THR A 1 182 ? 4.344 1.572 -9.418 1.00 98.31 182 THR A CA 1
ATOM 1369 C C . THR A 1 182 ? 5.342 1.083 -10.455 1.00 98.31 182 THR A C 1
ATOM 1371 O O . THR A 1 182 ? 6.547 1.077 -10.213 1.00 98.31 182 THR A O 1
ATOM 1374 N N . ASP A 1 183 ? 4.844 0.717 -11.627 1.00 97.38 183 ASP A N 1
ATOM 1375 C CA . ASP A 1 183 ? 5.622 0.456 -12.839 1.00 97.38 183 ASP A CA 1
ATOM 1376 C C . ASP A 1 183 ? 5.783 1.703 -13.730 1.00 97.38 183 ASP A C 1
ATOM 1378 O O . ASP A 1 183 ? 6.513 1.661 -14.719 1.00 97.38 183 ASP A O 1
ATOM 1382 N N . ALA A 1 184 ? 5.181 2.843 -13.369 1.00 97.50 184 ALA A N 1
ATOM 1383 C CA . ALA A 1 184 ? 5.387 4.101 -14.075 1.00 97.50 184 ALA A CA 1
ATOM 1384 C C . ALA A 1 184 ? 6.846 4.573 -13.924 1.00 97.50 184 ALA A C 1
ATOM 1386 O O . ALA A 1 184 ? 7.382 4.563 -12.805 1.00 97.50 184 ALA A O 1
ATOM 1387 N N . PRO A 1 185 ? 7.507 5.041 -15.000 1.00 97.19 185 PRO A N 1
ATOM 1388 C CA . PRO A 1 185 ? 8.871 5.545 -14.927 1.00 97.19 185 PRO A CA 1
ATOM 1389 C C . PRO A 1 185 ? 8.884 6.887 -14.205 1.00 97.19 185 PRO A C 1
ATOM 1391 O O . PRO A 1 185 ? 8.538 7.917 -14.771 1.00 97.19 185 PRO A O 1
ATOM 1394 N N . LEU A 1 186 ? 9.254 6.885 -12.925 1.00 97.69 186 LEU A N 1
ATOM 1395 C CA . LEU A 1 186 ? 9.239 8.082 -12.087 1.00 97.69 186 LEU A CA 1
ATOM 1396 C C . LEU A 1 186 ? 10.606 8.373 -11.493 1.00 97.69 186 LEU A C 1
ATOM 1398 O O . LEU A 1 186 ? 11.340 7.478 -11.075 1.00 97.69 186 LEU A O 1
ATOM 1402 N N . LEU A 1 187 ? 10.913 9.661 -11.401 1.00 97.56 187 LEU A N 1
ATOM 1403 C CA . LEU A 1 187 ? 12.099 10.168 -10.729 1.00 97.56 187 LEU A CA 1
ATOM 1404 C C . LEU A 1 187 ? 11.866 10.260 -9.211 1.00 97.56 187 LEU A C 1
ATOM 1406 O O . LEU A 1 187 ? 10.726 10.435 -8.769 1.00 97.56 187 LEU A O 1
ATOM 1410 N N . PRO A 1 188 ? 12.929 10.241 -8.382 1.00 97.12 188 PRO A N 1
ATOM 1411 C CA . PRO A 1 188 ? 12.794 10.303 -6.924 1.00 97.12 188 PRO A CA 1
ATOM 1412 C C . PRO A 1 188 ? 11.941 11.469 -6.404 1.00 97.12 188 PRO A C 1
ATOM 1414 O O . PRO A 1 188 ? 11.197 11.308 -5.441 1.00 97.12 188 PRO A O 1
ATOM 1417 N N . HIS A 1 189 ? 11.990 12.646 -7.030 1.00 97.12 189 HIS A N 1
ATOM 1418 C CA . HIS A 1 189 ? 11.161 13.783 -6.609 1.00 97.12 189 HIS A CA 1
ATOM 1419 C C . HIS A 1 189 ? 9.670 13.601 -6.961 1.00 97.12 189 HIS A C 1
ATOM 1421 O O . HIS A 1 189 ? 8.806 14.051 -6.215 1.00 97.12 189 HIS A O 1
ATOM 1427 N N . GLN A 1 190 ? 9.345 12.892 -8.047 1.00 98.25 190 GLN A N 1
ATOM 1428 C CA . GLN A 1 190 ? 7.963 12.541 -8.394 1.00 98.25 190 GLN A CA 1
ATOM 1429 C C . GLN A 1 190 ? 7.413 11.482 -7.429 1.00 98.25 190 GLN A C 1
ATOM 1431 O O . GLN A 1 190 ? 6.267 11.578 -6.994 1.00 98.25 190 GLN A O 1
ATOM 1436 N N . LEU A 1 191 ? 8.255 10.529 -7.015 1.00 98.44 191 LEU A N 1
ATOM 1437 C CA . LEU A 1 191 ? 7.920 9.539 -5.986 1.00 98.44 191 LEU A CA 1
ATOM 1438 C C . LEU A 1 191 ? 7.663 10.193 -4.623 1.00 98.44 191 LEU A C 1
ATOM 1440 O O . LEU A 1 191 ? 6.737 9.792 -3.925 1.00 98.44 191 LEU A O 1
ATOM 1444 N N . LYS A 1 192 ? 8.397 11.259 -4.267 1.00 97.88 192 LYS A N 1
ATOM 1445 C CA . LYS A 1 192 ? 8.089 12.066 -3.072 1.00 97.88 192 LYS A CA 1
ATOM 1446 C C . LYS A 1 192 ? 6.668 12.617 -3.136 1.00 97.88 192 LYS A C 1
ATOM 1448 O O . LYS A 1 192 ? 5.956 12.565 -2.140 1.00 97.88 192 LYS A O 1
ATOM 1453 N N . HIS A 1 193 ? 6.245 13.115 -4.300 1.00 97.69 193 HIS A N 1
ATOM 1454 C CA . HIS A 1 193 ? 4.887 13.625 -4.467 1.00 97.69 193 HIS A CA 1
ATOM 1455 C C . HIS A 1 193 ? 3.839 12.525 -4.294 1.00 97.69 193 HIS A C 1
ATOM 1457 O O . HIS A 1 193 ? 2.843 12.793 -3.627 1.00 97.69 193 HIS A O 1
ATOM 1463 N N . LEU A 1 194 ? 4.070 11.313 -4.821 1.00 97.88 194 LEU A N 1
ATOM 1464 C CA . LEU A 1 194 ? 3.182 10.168 -4.579 1.00 97.88 194 LEU A CA 1
ATOM 1465 C C . LEU A 1 194 ? 3.113 9.808 -3.096 1.00 97.88 194 LEU A C 1
ATOM 1467 O O . LEU A 1 194 ? 2.017 9.743 -2.550 1.00 97.88 194 LEU A O 1
ATOM 1471 N N . ALA A 1 195 ? 4.260 9.673 -2.423 1.00 97.75 195 ALA A N 1
ATOM 1472 C CA . ALA A 1 195 ? 4.301 9.398 -0.987 1.00 97.75 195 ALA A CA 1
ATOM 1473 C C . ALA A 1 195 ? 3.507 10.448 -0.189 1.00 97.75 195 ALA A C 1
ATOM 1475 O O . ALA A 1 195 ? 2.748 10.100 0.705 1.00 97.75 195 ALA A O 1
ATOM 1476 N N . THR A 1 196 ? 3.589 11.732 -0.556 1.00 97.25 196 THR A N 1
ATOM 1477 C CA . THR A 1 196 ? 2.792 12.789 0.084 1.00 97.25 196 THR A CA 1
ATOM 1478 C C . THR A 1 196 ? 1.287 12.676 -0.191 1.00 97.25 196 THR A C 1
ATOM 1480 O O . THR A 1 196 ? 0.511 13.180 0.608 1.00 97.25 196 THR A O 1
ATOM 1483 N N . ARG A 1 197 ? 0.820 12.041 -1.277 1.00 97.69 197 ARG A N 1
ATOM 1484 C CA . ARG A 1 197 ? -0.630 11.873 -1.528 1.00 97.69 197 ARG A CA 1
ATOM 1485 C C . ARG A 1 197 ? -1.296 10.882 -0.586 1.00 97.69 197 ARG A C 1
ATOM 1487 O O . ARG A 1 197 ? -2.494 11.009 -0.355 1.00 97.69 197 ARG A O 1
ATOM 1494 N N . VAL A 1 198 ? -0.528 9.978 0.015 1.00 97.12 198 VAL A N 1
ATOM 1495 C CA . VAL A 1 198 ? -1.037 9.038 1.018 1.00 97.12 198 VAL A CA 1
ATOM 1496 C C . VAL A 1 198 ? -1.737 9.767 2.172 1.00 97.12 198 VAL A C 1
ATOM 1498 O O . VAL A 1 198 ? -2.767 9.293 2.644 1.00 97.12 198 VAL A O 1
ATOM 1501 N N . SER A 1 199 ? -1.269 10.959 2.570 1.00 95.50 199 SER A N 1
ATOM 1502 C CA . SER A 1 199 ? -1.927 11.745 3.627 1.00 95.50 199 SER A CA 1
ATOM 1503 C C . SER A 1 199 ? -3.363 12.145 3.272 1.00 95.50 199 SER A C 1
ATOM 1505 O O . SER A 1 199 ? -4.218 12.197 4.151 1.00 95.50 199 SER A O 1
ATOM 1507 N N . LEU A 1 200 ? -3.665 12.370 1.988 1.00 95.62 200 LEU A N 1
ATOM 1508 C CA . LEU A 1 200 ? -5.024 12.665 1.531 1.00 95.62 200 LEU A CA 1
ATOM 1509 C C . LEU A 1 200 ? -5.920 11.421 1.609 1.00 95.62 200 LEU A C 1
ATOM 1511 O O . LEU A 1 200 ? -7.088 11.540 1.972 1.00 95.62 200 LEU A O 1
ATOM 1515 N N . GLY A 1 201 ? -5.379 10.235 1.307 1.00 93.94 201 GLY A N 1
ATOM 1516 C CA . GLY A 1 201 ? -6.099 8.962 1.439 1.00 93.94 201 GLY A CA 1
ATOM 1517 C C . GLY A 1 201 ? -6.394 8.631 2.903 1.00 93.94 201 GLY A C 1
ATOM 1518 O O . GLY A 1 201 ? -7.519 8.288 3.261 1.00 93.94 201 GLY A O 1
ATOM 1519 N N . ILE A 1 202 ? -5.413 8.854 3.778 1.00 92.31 202 ILE A N 1
ATOM 1520 C CA . ILE A 1 202 ? -5.567 8.759 5.234 1.00 92.31 202 ILE A CA 1
ATOM 1521 C C . ILE A 1 202 ? -6.604 9.777 5.753 1.00 92.31 202 ILE A C 1
ATOM 1523 O O . ILE A 1 202 ? -7.453 9.441 6.580 1.00 92.31 202 ILE A O 1
ATOM 1527 N N . GLY A 1 203 ? -6.611 10.999 5.216 1.00 91.94 203 GLY A N 1
ATOM 1528 C CA . GLY A 1 203 ? -7.617 12.015 5.538 1.00 91.94 203 GLY A CA 1
ATOM 1529 C C . GLY A 1 203 ? -9.044 11.623 5.130 1.00 91.94 203 GLY A C 1
ATOM 1530 O O . GLY A 1 203 ? -9.989 11.963 5.838 1.00 91.94 203 GLY A O 1
ATOM 1531 N N . LYS A 1 204 ? -9.231 10.848 4.047 1.00 91.56 204 LYS A N 1
ATOM 1532 C CA . LYS A 1 204 ? -10.558 10.332 3.639 1.00 91.56 204 LYS A CA 1
ATOM 1533 C C . LYS A 1 204 ? -11.169 9.368 4.663 1.00 91.56 204 LYS A C 1
ATOM 1535 O O . LYS A 1 204 ? -12.392 9.273 4.729 1.00 91.56 204 LYS A O 1
ATOM 1540 N N . VAL A 1 205 ? -10.344 8.671 5.449 1.00 89.00 205 VAL A N 1
ATOM 1541 C CA . VAL A 1 205 ? -10.796 7.827 6.575 1.00 89.00 205 VAL A CA 1
ATOM 1542 C C . VAL A 1 205 ? -10.763 8.568 7.919 1.00 89.00 205 VAL A C 1
ATOM 1544 O O . VAL A 1 205 ? -11.006 7.964 8.960 1.00 89.00 205 VAL A O 1
ATOM 1547 N N . CYS A 1 206 ? -10.534 9.887 7.874 1.00 81.56 206 CYS A N 1
ATOM 1548 C CA . CYS A 1 206 ? -10.583 10.838 8.985 1.00 81.56 206 CYS A CA 1
ATOM 1549 C C . CYS A 1 206 ? -9.518 10.645 10.076 1.00 81.56 206 CYS A C 1
ATOM 1551 O O . CYS A 1 206 ? -9.740 11.006 11.234 1.00 81.56 206 CYS A O 1
ATOM 1553 N N . SER A 1 207 ? -8.330 10.149 9.716 1.00 76.81 207 SER A N 1
ATOM 1554 C CA . SER A 1 207 ? -7.170 10.402 10.577 1.00 76.81 207 SER A CA 1
ATOM 1555 C C . SER A 1 207 ? -6.795 11.874 10.528 1.00 76.81 207 SER A C 1
ATOM 1557 O O . SER A 1 207 ? -6.864 12.503 9.468 1.00 76.81 207 SER A O 1
ATOM 1559 N N . ILE A 1 208 ? -6.296 12.387 11.645 1.00 83.44 208 ILE A N 1
ATOM 1560 C CA . ILE A 1 208 ? -5.719 13.730 11.719 1.00 83.44 208 ILE A CA 1
ATOM 1561 C C . ILE A 1 208 ? -4.189 13.714 11.829 1.00 83.44 208 ILE A C 1
ATOM 1563 O O . ILE A 1 208 ? -3.596 14.783 11.947 1.00 83.44 208 ILE A O 1
ATOM 1567 N N . GLY A 1 209 ? -3.553 12.534 11.801 1.00 82.38 209 GLY A N 1
ATOM 1568 C CA . GLY A 1 209 ? -2.118 12.396 12.064 1.00 82.38 209 GLY A CA 1
ATOM 1569 C C . GLY A 1 209 ? -1.773 12.861 13.478 1.00 82.38 209 GLY A C 1
ATOM 1570 O O . GLY A 1 209 ? -0.965 13.770 13.660 1.00 82.38 209 GLY A O 1
ATOM 1571 N N . ALA A 1 210 ? -2.464 12.304 14.478 1.00 84.06 210 ALA A N 1
ATOM 1572 C CA . ALA A 1 210 ? -2.341 12.731 15.866 1.00 84.06 210 ALA A CA 1
ATOM 1573 C C . ALA A 1 210 ? -0.900 12.639 16.381 1.00 84.06 210 ALA A C 1
ATOM 1575 O O . ALA A 1 210 ? -0.098 11.858 15.878 1.00 84.06 210 ALA A O 1
ATOM 1576 N N . ASN A 1 211 ? -0.584 13.425 17.414 1.00 81.69 211 ASN A N 1
ATOM 1577 C CA . ASN A 1 211 ? 0.785 13.625 17.899 1.00 81.69 211 ASN A CA 1
ATOM 1578 C C . ASN A 1 211 ? 1.531 12.320 18.220 1.00 81.69 211 ASN A C 1
ATOM 1580 O O . ASN A 1 211 ? 2.725 12.239 17.976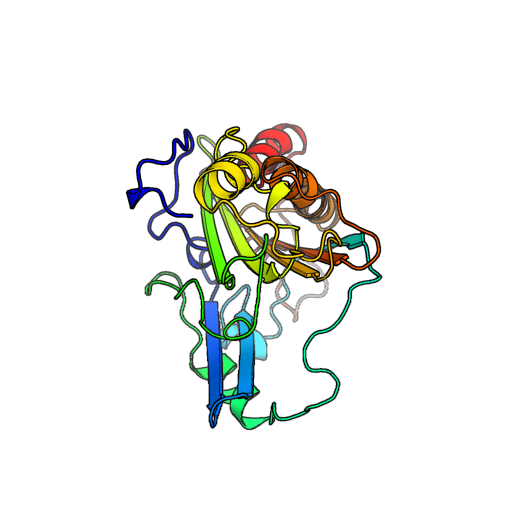 1.00 81.69 211 ASN A O 1
ATOM 1584 N N . LEU A 1 212 ? 0.830 11.307 18.736 1.00 79.69 212 LEU A N 1
ATOM 1585 C CA . LEU A 1 212 ? 1.403 10.005 19.094 1.00 79.69 212 LEU A CA 1
ATOM 1586 C C . LEU A 1 212 ? 1.269 8.955 17.974 1.00 79.69 212 LEU A C 1
ATOM 1588 O O . LEU A 1 212 ? 1.428 7.758 18.232 1.00 79.69 212 LEU A O 1
ATOM 1592 N N . SER A 1 213 ? 0.940 9.384 16.751 1.00 83.00 213 SER A N 1
ATOM 1593 C CA . SER A 1 213 ? 0.854 8.537 15.562 1.00 83.00 213 SER A CA 1
ATOM 1594 C C . SER A 1 213 ? 2.125 8.626 14.717 1.00 83.00 213 SER A C 1
ATOM 1596 O O . SER A 1 213 ? 2.549 9.709 14.328 1.00 83.00 213 SER A O 1
ATOM 1598 N N . GLY A 1 214 ? 2.743 7.482 14.427 1.00 86.56 214 GLY A N 1
ATOM 1599 C CA . GLY A 1 214 ? 3.898 7.382 13.534 1.00 86.56 214 GLY A CA 1
ATOM 1600 C C . GLY A 1 214 ? 3.458 7.100 12.107 1.00 86.56 214 GLY A C 1
ATOM 1601 O O . GLY A 1 214 ? 3.209 5.947 11.762 1.00 86.56 214 GLY A O 1
ATOM 1602 N N . ASP A 1 215 ? 3.403 8.131 11.275 1.00 90.31 215 ASP A N 1
ATOM 1603 C CA . ASP A 1 215 ? 2.814 8.087 9.940 1.00 90.31 215 ASP A CA 1
ATOM 1604 C C . ASP A 1 215 ? 3.911 8.251 8.882 1.00 90.31 215 ASP A C 1
ATOM 1606 O O . ASP A 1 215 ? 4.353 9.366 8.572 1.00 90.31 215 ASP A O 1
ATOM 1610 N N . ILE A 1 216 ? 4.374 7.125 8.334 1.00 92.38 216 ILE A N 1
ATOM 1611 C CA . ILE A 1 216 ? 5.531 7.073 7.431 1.00 92.38 216 ILE A CA 1
ATOM 1612 C C . ILE A 1 216 ? 5.156 6.384 6.123 1.00 92.38 216 ILE A C 1
ATOM 1614 O O . ILE A 1 216 ? 4.691 5.246 6.098 1.00 92.38 216 ILE A O 1
ATOM 1618 N N . PHE A 1 217 ? 5.417 7.061 5.008 1.00 96.31 217 PHE A N 1
ATOM 1619 C CA . PHE A 1 217 ? 5.061 6.588 3.674 1.00 96.31 217 PHE A CA 1
ATOM 1620 C C . PHE A 1 217 ? 6.306 6.462 2.801 1.00 96.31 217 PHE A C 1
ATOM 1622 O O . PHE A 1 217 ? 7.150 7.358 2.782 1.00 96.31 217 PHE A O 1
ATOM 1629 N N . LEU A 1 218 ? 6.407 5.384 2.032 1.00 97.88 218 LEU A N 1
ATOM 1630 C CA . LEU A 1 218 ? 7.459 5.144 1.046 1.00 97.88 218 LEU A CA 1
ATOM 1631 C C . LEU A 1 218 ? 6.805 4.924 -0.317 1.00 97.88 218 LEU A C 1
ATOM 1633 O O . LEU A 1 218 ? 5.841 4.179 -0.418 1.00 97.88 218 LEU A O 1
ATOM 1637 N N . ALA A 1 219 ? 7.356 5.513 -1.369 1.00 98.44 219 ALA A N 1
ATOM 1638 C CA . ALA A 1 219 ? 6.976 5.224 -2.744 1.00 98.44 219 ALA A CA 1
ATOM 1639 C C . ALA A 1 219 ? 8.198 4.770 -3.544 1.00 98.44 219 ALA A C 1
ATOM 1641 O O . ALA A 1 219 ? 9.256 5.397 -3.448 1.00 98.44 219 ALA A O 1
ATOM 1642 N N . PHE A 1 220 ? 8.056 3.731 -4.365 1.00 98.25 220 PHE A N 1
ATOM 1643 C CA . PHE A 1 220 ? 9.096 3.276 -5.287 1.00 98.25 220 PHE A CA 1
ATOM 1644 C C . PHE A 1 220 ? 8.548 2.967 -6.684 1.00 98.25 220 PHE A C 1
ATOM 1646 O O . PHE A 1 220 ? 7.373 2.644 -6.848 1.00 98.25 220 PHE A O 1
ATOM 1653 N N . SER A 1 221 ? 9.425 3.056 -7.687 1.00 97.88 221 SER A N 1
ATOM 1654 C CA . SER A 1 221 ? 9.131 2.684 -9.074 1.00 97.88 221 SER A CA 1
ATOM 1655 C C . SER A 1 221 ? 9.968 1.484 -9.521 1.00 97.88 221 SER A C 1
ATO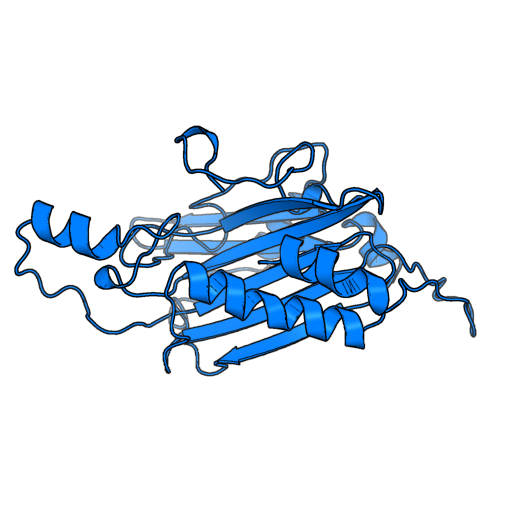M 1657 O O . SER A 1 221 ? 11.179 1.428 -9.273 1.00 97.88 221 SER A O 1
ATOM 1659 N N . THR A 1 222 ? 9.331 0.540 -10.215 1.00 96.31 222 THR A N 1
ATOM 1660 C CA . THR A 1 222 ? 9.970 -0.635 -10.820 1.00 96.31 222 THR A CA 1
ATOM 1661 C C . THR A 1 222 ? 10.407 -0.395 -12.272 1.00 96.31 222 THR A C 1
ATOM 1663 O O . THR A 1 222 ? 11.122 -1.225 -12.828 1.00 96.31 222 THR A O 1
ATOM 1666 N N . ALA A 1 223 ? 10.112 0.755 -12.884 1.00 95.44 223 ALA A N 1
ATOM 1667 C CA . ALA A 1 223 ? 10.363 0.957 -14.317 1.00 95.44 223 ALA A CA 1
ATOM 1668 C C . ALA A 1 223 ? 11.858 1.071 -14.671 1.00 95.44 223 ALA A C 1
ATOM 1670 O O . ALA A 1 223 ? 12.378 0.351 -15.518 1.00 95.44 223 ALA A O 1
ATOM 1671 N N . ASN A 1 224 ? 12.582 1.969 -13.991 1.00 91.94 224 ASN A N 1
ATOM 1672 C CA . ASN A 1 224 ? 13.972 2.273 -14.332 1.00 91.94 224 ASN A CA 1
ATOM 1673 C C . ASN A 1 224 ? 14.923 1.221 -13.747 1.00 91.94 224 ASN A C 1
ATOM 1675 O O . ASN A 1 224 ? 15.201 1.216 -12.543 1.00 91.94 224 ASN A O 1
ATOM 1679 N N . VAL A 1 225 ? 15.424 0.329 -14.601 1.00 86.81 225 VAL A N 1
ATOM 1680 C CA . VAL A 1 225 ? 16.433 -0.680 -14.259 1.00 86.81 225 VAL A CA 1
ATOM 1681 C C . VAL A 1 225 ? 17.807 -0.187 -14.702 1.00 86.81 225 VAL A C 1
ATOM 1683 O O . VAL A 1 225 ? 18.055 -0.027 -15.894 1.00 86.81 225 VAL A O 1
ATOM 1686 N N . SER A 1 226 ? 18.721 0.025 -13.755 1.00 78.69 226 SER A N 1
ATOM 1687 C CA . SER A 1 226 ? 20.114 0.346 -14.070 1.00 78.69 226 SER A CA 1
ATOM 1688 C C . SER A 1 226 ? 20.999 -0.899 -14.038 1.00 78.69 226 SER A C 1
ATOM 1690 O O . SER A 1 226 ? 20.805 -1.807 -13.227 1.00 78.69 226 SER A O 1
ATOM 1692 N N . ASN A 1 227 ? 21.997 -0.934 -14.926 1.00 77.19 227 ASN A N 1
ATOM 1693 C CA . ASN A 1 227 ? 23.071 -1.916 -14.861 1.00 77.19 227 ASN A CA 1
ATOM 1694 C C . ASN A 1 227 ? 24.139 -1.411 -13.871 1.00 77.19 227 ASN A C 1
ATOM 1696 O O . ASN A 1 227 ? 24.800 -0.414 -14.171 1.00 77.19 227 ASN A O 1
ATOM 1700 N N . PRO A 1 228 ? 24.345 -2.071 -12.716 1.00 73.81 228 PRO A N 1
ATOM 1701 C CA . PRO A 1 228 ? 25.290 -1.607 -11.701 1.00 73.81 228 PRO A CA 1
ATOM 1702 C C . PRO A 1 228 ? 26.755 -1.635 -12.167 1.00 73.81 228 PRO A C 1
ATOM 1704 O O . PRO A 1 228 ? 27.608 -1.031 -11.523 1.00 73.81 228 PRO A O 1
ATOM 1707 N N . SER A 1 229 ? 27.066 -2.314 -13.276 1.00 78.75 229 SER A N 1
ATOM 1708 C CA . SER A 1 229 ? 28.409 -2.343 -13.870 1.00 78.75 229 SER A CA 1
ATOM 1709 C C . SER A 1 229 ? 28.692 -1.177 -14.827 1.00 78.75 229 SER A C 1
ATOM 1711 O O . SER A 1 229 ? 29.817 -1.053 -15.308 1.00 78.75 229 SER A O 1
ATOM 1713 N N . SER A 1 230 ? 27.704 -0.330 -15.127 1.00 82.38 230 SER A N 1
ATOM 1714 C CA . SER A 1 230 ? 27.849 0.804 -16.045 1.00 82.38 230 SER A CA 1
ATOM 1715 C C . SER A 1 230 ? 28.064 2.117 -15.287 1.00 82.38 230 SER A C 1
ATOM 1717 O O . SER A 1 230 ? 27.365 2.407 -14.323 1.00 82.38 230 SER A O 1
ATOM 1719 N N . ALA A 1 231 ? 29.013 2.940 -15.748 1.00 84.06 231 ALA A N 1
ATOM 1720 C CA . ALA A 1 231 ? 29.291 4.253 -15.150 1.00 84.06 231 ALA A CA 1
ATOM 1721 C C . ALA A 1 231 ? 28.210 5.306 -15.463 1.00 84.06 231 ALA A C 1
ATOM 1723 O O . ALA A 1 231 ? 28.043 6.269 -14.719 1.00 84.06 231 ALA A O 1
ATOM 1724 N N . THR A 1 232 ? 27.480 5.131 -16.565 1.00 87.81 232 THR A N 1
ATOM 1725 C CA . THR A 1 232 ? 26.383 6.000 -16.999 1.00 87.81 232 THR A CA 1
ATOM 1726 C C . THR A 1 232 ? 25.202 5.154 -17.467 1.00 87.81 232 THR A C 1
ATOM 1728 O O . THR A 1 232 ? 25.355 3.982 -17.816 1.00 87.81 232 THR A O 1
ATOM 1731 N N . GLY A 1 233 ? 24.010 5.747 -17.468 1.00 85.88 233 GLY A N 1
ATOM 1732 C CA . GLY A 1 233 ? 22.788 5.112 -17.944 1.00 85.88 233 GLY A CA 1
ATOM 1733 C C . GLY A 1 233 ? 21.782 6.150 -18.426 1.00 85.88 233 GLY A C 1
ATOM 1734 O O . GLY A 1 233 ? 21.872 7.324 -18.066 1.00 85.88 233 GLY A O 1
ATOM 1735 N N . ALA A 1 234 ? 20.838 5.708 -19.249 1.00 89.00 234 ALA A N 1
ATOM 1736 C CA . ALA A 1 234 ? 19.666 6.491 -19.610 1.00 89.00 234 ALA A CA 1
ATOM 1737 C C . ALA A 1 234 ? 18.527 6.180 -18.633 1.00 89.00 234 ALA A C 1
ATOM 1739 O O . ALA A 1 234 ? 18.433 5.065 -18.120 1.00 89.00 234 ALA A O 1
ATOM 1740 N N . ILE A 1 235 ? 17.674 7.169 -18.388 1.00 91.94 235 ILE A N 1
ATOM 1741 C CA . ILE A 1 235 ? 16.464 7.013 -17.584 1.00 91.94 235 ILE A CA 1
ATOM 1742 C C . ILE A 1 235 ? 15.271 7.484 -18.399 1.00 91.94 235 ILE A C 1
ATOM 1744 O O . ILE A 1 235 ? 15.349 8.496 -19.100 1.00 91.94 235 ILE A O 1
ATOM 1748 N N . GLU A 1 236 ? 14.171 6.759 -18.282 1.00 94.25 236 GLU A N 1
ATOM 1749 C CA . GLU A 1 236 ? 12.875 7.207 -18.762 1.00 94.25 236 GLU A CA 1
ATOM 1750 C C . GLU A 1 236 ? 12.128 7.863 -17.602 1.00 94.25 236 GLU A C 1
ATOM 1752 O O . GLU A 1 236 ? 12.288 7.476 -16.437 1.00 94.25 236 GLU A O 1
ATOM 1757 N N . PHE A 1 237 ? 11.322 8.878 -17.897 1.00 96.25 237 PHE A N 1
ATOM 1758 C CA . PHE A 1 237 ? 10.437 9.453 -16.899 1.00 96.25 237 PHE A CA 1
ATOM 1759 C C . PHE A 1 237 ? 9.130 9.942 -17.511 1.00 96.25 237 PHE A C 1
ATOM 1761 O O . PHE A 1 237 ? 9.090 10.490 -18.613 1.00 96.25 237 PHE A O 1
ATOM 1768 N N . LEU A 1 238 ? 8.054 9.776 -16.751 1.00 96.81 238 LEU A N 1
ATOM 1769 C CA . LEU A 1 238 ? 6.740 10.287 -17.075 1.00 96.81 238 LEU A CA 1
ATOM 1770 C C . LEU A 1 238 ? 6.732 11.808 -16.913 1.00 96.81 238 LEU A C 1
ATOM 1772 O O . LEU A 1 238 ? 7.188 12.352 -15.904 1.00 96.81 238 LEU A O 1
ATOM 1776 N N . LEU A 1 239 ? 6.183 12.508 -17.900 1.00 96.62 239 LEU A N 1
ATOM 1777 C CA . LEU A 1 239 ? 6.073 13.961 -17.859 1.00 96.62 239 LEU A CA 1
ATOM 1778 C C . LEU A 1 239 ? 5.127 14.430 -16.743 1.00 96.62 239 LEU A C 1
ATOM 1780 O O . LEU A 1 239 ? 4.073 13.843 -16.492 1.00 96.62 239 LEU A O 1
ATOM 1784 N N . ASN A 1 240 ? 5.475 15.554 -16.110 1.00 94.56 240 ASN A N 1
ATOM 1785 C CA . ASN A 1 240 ? 4.752 16.078 -14.945 1.00 94.56 240 ASN A CA 1
ATOM 1786 C C . ASN A 1 240 ? 3.267 16.387 -15.207 1.00 94.56 240 ASN A C 1
ATOM 1788 O O . ASN A 1 240 ? 2.463 16.330 -14.281 1.00 94.56 240 ASN A O 1
ATOM 1792 N N . ASN A 1 241 ? 2.881 16.676 -16.453 1.00 94.75 241 ASN A N 1
ATOM 1793 C CA . ASN A 1 241 ? 1.485 16.927 -16.825 1.00 94.75 241 ASN A CA 1
ATOM 1794 C C . ASN A 1 241 ? 0.580 15.684 -16.704 1.00 94.75 241 ASN A C 1
ATOM 1796 O O . ASN A 1 241 ? -0.637 15.836 -16.671 1.00 94.75 241 ASN A O 1
ATOM 1800 N N . GLN A 1 242 ? 1.147 14.477 -16.616 1.00 95.31 242 GLN A N 1
ATOM 1801 C CA . GLN A 1 242 ? 0.394 13.237 -16.401 1.00 95.31 242 GLN A CA 1
ATOM 1802 C C . GLN A 1 242 ? 0.257 12.860 -14.915 1.00 95.31 242 GLN A C 1
ATOM 1804 O O . GLN A 1 242 ? -0.544 11.990 -14.574 1.00 95.31 242 GLN A O 1
ATOM 1809 N N . MET A 1 243 ? 0.994 13.521 -14.012 1.00 96.00 243 MET A N 1
ATOM 1810 C CA . MET A 1 243 ? 1.115 13.104 -12.607 1.00 96.00 243 MET A CA 1
ATOM 1811 C C . MET A 1 243 ? -0.198 13.144 -11.824 1.00 96.00 243 MET A C 1
ATOM 1813 O O . MET A 1 243 ? -0.374 12.341 -10.914 1.00 96.00 243 MET A O 1
ATOM 1817 N N . SER A 1 244 ? -1.139 14.027 -12.172 1.00 95.94 244 SER A N 1
ATOM 1818 C CA . SER A 1 244 ? -2.427 14.117 -11.470 1.00 95.94 244 SER A CA 1
ATOM 1819 C C . SER A 1 244 ? -3.214 12.806 -11.499 1.00 95.94 244 SER A C 1
ATOM 1821 O O . SER A 1 244 ? -3.854 12.475 -10.508 1.00 95.94 244 SER A O 1
ATOM 1823 N N . ARG A 1 245 ? -3.106 12.021 -12.581 1.00 94.50 245 ARG A N 1
ATOM 1824 C CA . ARG A 1 245 ? -3.761 10.705 -12.686 1.00 94.50 245 ARG A CA 1
ATOM 1825 C C . ARG A 1 245 ? -3.162 9.690 -11.712 1.00 94.50 245 ARG A C 1
ATOM 1827 O O . ARG A 1 245 ? -3.885 8.919 -11.095 1.00 94.50 245 ARG A O 1
ATOM 1834 N N . LEU A 1 246 ? -1.839 9.723 -11.539 1.00 96.56 246 LEU A N 1
ATOM 1835 C CA . LEU A 1 246 ? -1.138 8.887 -10.561 1.00 96.56 246 LEU A CA 1
ATOM 1836 C C . LEU A 1 246 ? -1.468 9.332 -9.133 1.00 96.56 246 LEU A C 1
ATOM 1838 O O . LEU A 1 246 ? -1.615 8.496 -8.247 1.00 96.56 246 LEU A O 1
ATOM 1842 N N . PHE A 1 247 ? -1.603 10.643 -8.908 1.00 97.00 247 PHE A N 1
ATOM 1843 C CA . PHE A 1 247 ? -2.017 11.181 -7.615 1.00 97.00 247 PHE A CA 1
ATOM 1844 C C . PHE A 1 247 ? -3.411 10.705 -7.236 1.00 97.00 247 PHE A C 1
ATOM 1846 O O . PHE A 1 247 ? -3.571 10.213 -6.131 1.00 97.00 247 PHE A O 1
ATOM 1853 N N . GLU A 1 248 ? -4.383 10.800 -8.140 1.00 94.94 248 GLU A N 1
ATOM 1854 C CA . GLU A 1 248 ? -5.739 10.303 -7.903 1.00 94.94 248 GLU A CA 1
ATOM 1855 C C . GLU A 1 248 ? -5.747 8.801 -7.597 1.00 94.94 248 GLU A C 1
ATOM 1857 O O . GLU A 1 248 ? -6.319 8.392 -6.595 1.00 94.94 248 GLU A O 1
ATOM 1862 N N . ALA A 1 249 ? -5.020 7.996 -8.378 1.00 95.31 249 ALA A N 1
ATOM 1863 C CA . ALA A 1 249 ? -4.900 6.554 -8.155 1.00 95.31 249 ALA A CA 1
ATOM 1864 C C . ALA A 1 249 ? -4.210 6.174 -6.827 1.00 95.31 249 ALA A C 1
ATOM 1866 O O . ALA A 1 249 ? -4.393 5.061 -6.340 1.00 95.31 249 ALA A O 1
ATOM 1867 N N . THR A 1 250 ? -3.412 7.079 -6.248 1.00 96.69 250 THR A N 1
ATOM 1868 C CA . THR A 1 250 ? -2.751 6.876 -4.947 1.00 96.69 250 THR A CA 1
ATOM 1869 C C . THR A 1 250 ? -3.690 7.148 -3.758 1.00 96.69 250 THR A C 1
ATOM 1871 O O . THR A 1 250 ? -3.405 6.665 -2.665 1.00 96.69 250 THR A O 1
ATOM 1874 N N . ILE A 1 251 ? -4.771 7.928 -3.939 1.00 94.38 251 ILE A N 1
ATOM 1875 C CA . ILE A 1 251 ? -5.650 8.450 -2.863 1.00 94.38 251 ILE A CA 1
ATOM 1876 C C . ILE A 1 251 ? -6.927 7.620 -2.700 1.00 94.38 251 ILE A C 1
ATOM 1878 O O . ILE A 1 251 ? -7.056 6.967 -1.647 1.00 94.38 251 ILE A O 1
#